Protein AF-A0A383D1T4-F1 (afdb_monomer_lite)

Foldseek 3Di:
DLVLLVVQLVLLVQLLVCLQVLVVVSNVVSVVVSVVSVVVVVVVVLVLLCLVQPPLCSVVSVVVVVLVVLVCCLCVQLVVLVLLCVQCPPDDDPDSSVSSNSSSVVSVVSSVVSVVVSVVVVVRDDDPDPPPPDDDDPVCVVVCVVVVVVVVVQVVDPVSVVVVVVVCVVVVVLVVCVVCQQVCCVPPVVDNRSSVSSNVNSVVSVVVVVVVVVCVVVCVPPDPPVSDD

Radius of gyration: 21.14 Å; chains: 1; bounding box: 58×38×58 Å

Organism: NCBI:txid408172

InterPro domains:
  IPR036259 MFS transporter superfamily [SSF103473] (4-217)

Secondary structure (DSSP, 8-state):
-HHHHHHHHHHHHHHHHHHHTT-HHHHHHHHHHHHHHHHHHHHHHHHHHHHHHTTTTHHHHHHHHHHHHHHHHHHHHHHHHHHHHHHHTT----SHHHHHHHHHHHHHHHHHHHHHHHHHHHHS----------PPPHHHHHTTHHHHHHHHHHHH-HHHHHHHHHHHHHHHHHHHHHHHHHHHHHHHS----HHHHHHHHHHHHHHHHHHHHHHHHHHTTT---S---

Sequence (229 aa):
MRWSAFAAVLVTLAITYCYYQGAYKSAFGFTLLLATQSAIYSPAKYGYIRECLKKSGLSIGNAYTSAVTLTSILLGTVFFSYLFELYLGVNQYSTPEEILLHIAPVGWVLVGLSMVEFLATFGVRFYATQFSEVKLSVQKLITLHYLTNNIRVIKGNQIIWFSIWGTAIFWGMSQNLVAVIPALAKVNLGVTSPLMVNAMLALSVIGIMVGAYVSARKSVNSVKVNNIY

pLDDT: mean 86.49, std 11.78, range [41.31, 98.12]

Structure (mmCIF, N/CA/C/O backbone):
data_AF-A0A383D1T4-F1
#
_entry.id   AF-A0A383D1T4-F1
#
loop_
_atom_site.group_PDB
_atom_site.id
_atom_site.type_symbol
_atom_site.label_atom_id
_atom_site.label_alt_id
_atom_site.label_comp_id
_atom_site.label_asym_id
_atom_site.label_entity_id
_atom_site.label_seq_id
_atom_site.pdbx_PDB_ins_code
_atom_site.Cartn_x
_atom_site.Cartn_y
_atom_site.Cartn_z
_atom_site.occupancy
_atom_site.B_iso_or_equiv
_atom_site.auth_seq_id
_atom_site.auth_comp_id
_atom_site.auth_asym_id
_atom_site.auth_atom_id
_atom_site.pdbx_PDB_model_num
ATOM 1 N N . MET A 1 1 ? -17.145 -4.151 2.282 1.00 83.00 1 MET A N 1
ATOM 2 C CA . MET A 1 1 ? -15.789 -4.723 2.114 1.00 83.00 1 MET A CA 1
ATOM 3 C C . MET A 1 1 ? -15.615 -5.419 0.777 1.00 83.00 1 MET A C 1
ATOM 5 O O . MET A 1 1 ? -14.831 -4.929 -0.019 1.00 83.00 1 MET A O 1
ATOM 9 N N . ARG A 1 2 ? -16.400 -6.468 0.489 1.00 89.62 2 ARG A N 1
ATOM 10 C CA . ARG A 1 2 ? -16.339 -7.238 -0.770 1.00 89.62 2 ARG A CA 1
ATOM 11 C C . ARG A 1 2 ? -16.339 -6.375 -2.038 1.00 89.62 2 ARG A C 1
ATOM 13 O O . ARG A 1 2 ? -15.442 -6.504 -2.853 1.00 89.62 2 ARG A O 1
ATOM 20 N N . TRP A 1 3 ? -17.271 -5.425 -2.146 1.00 89.44 3 TRP A N 1
ATOM 21 C CA . TRP A 1 3 ? -17.337 -4.484 -3.276 1.00 89.44 3 TRP A CA 1
ATOM 22 C C . TRP A 1 3 ? -16.076 -3.634 -3.456 1.00 89.44 3 TRP A C 1
ATOM 24 O O . TRP A 1 3 ? -15.671 -3.356 -4.576 1.00 89.44 3 TRP A O 1
ATOM 34 N N . SER A 1 4 ? -15.448 -3.232 -2.351 1.00 90.25 4 SER A N 1
ATOM 35 C CA . SER A 1 4 ? -14.235 -2.418 -2.393 1.00 90.25 4 SER A CA 1
ATOM 36 C C . SER A 1 4 ? -13.028 -3.246 -2.840 1.00 90.25 4 SER A C 1
ATOM 38 O O . SER A 1 4 ? -12.271 -2.789 -3.686 1.00 90.25 4 SER A O 1
ATOM 40 N N . ALA A 1 5 ? -12.902 -4.484 -2.347 1.00 91.81 5 ALA A N 1
ATOM 41 C CA . ALA A 1 5 ? -11.862 -5.413 -2.789 1.00 91.81 5 ALA A CA 1
ATOM 42 C C . ALA A 1 5 ? -12.050 -5.835 -4.259 1.00 91.81 5 ALA A C 1
ATOM 44 O O . ALA A 1 5 ? -11.088 -5.886 -5.014 1.00 91.81 5 ALA A O 1
ATOM 45 N N . PHE A 1 6 ? -13.292 -6.046 -4.707 1.00 94.50 6 PHE A N 1
ATOM 46 C CA . PHE A 1 6 ? -13.582 -6.288 -6.122 1.00 94.50 6 PHE A CA 1
ATOM 47 C C . PHE A 1 6 ? -13.186 -5.096 -7.005 1.00 94.50 6 PHE A C 1
ATOM 49 O O . PHE A 1 6 ? -12.578 -5.276 -8.057 1.00 94.50 6 PHE A O 1
ATOM 56 N N . ALA A 1 7 ? -13.473 -3.867 -6.562 1.00 94.81 7 ALA A N 1
ATOM 57 C CA . ALA A 1 7 ? -13.031 -2.672 -7.273 1.00 94.81 7 ALA A CA 1
ATOM 58 C C . ALA A 1 7 ? -11.497 -2.612 -7.389 1.00 94.81 7 ALA A C 1
ATOM 60 O O . ALA A 1 7 ? -10.995 -2.263 -8.451 1.00 94.81 7 ALA A O 1
ATOM 61 N N . ALA A 1 8 ? -10.747 -3.013 -6.355 1.00 95.06 8 ALA A N 1
ATOM 62 C CA . ALA A 1 8 ? -9.285 -3.081 -6.420 1.00 95.06 8 ALA A CA 1
ATOM 63 C C . ALA A 1 8 ? -8.783 -4.046 -7.514 1.00 95.06 8 ALA A C 1
ATOM 65 O O . ALA A 1 8 ? -7.831 -3.719 -8.223 1.00 95.06 8 ALA A O 1
ATOM 66 N N . VAL A 1 9 ? -9.456 -5.184 -7.727 1.00 97.25 9 VAL A N 1
ATOM 67 C CA . VAL A 1 9 ? -9.151 -6.109 -8.838 1.00 97.25 9 VAL A CA 1
ATOM 68 C C . VAL A 1 9 ? -9.344 -5.428 -10.194 1.00 97.25 9 VAL A C 1
ATOM 70 O O . VAL A 1 9 ? -8.464 -5.477 -11.048 1.00 97.25 9 VAL A O 1
ATOM 73 N N . LEU A 1 10 ? -10.470 -4.739 -10.397 1.00 97.62 10 LEU A N 1
ATOM 74 C CA . LEU A 1 10 ? -10.727 -4.028 -11.657 1.00 97.62 10 LEU A CA 1
ATOM 75 C C . LEU A 1 10 ? -9.686 -2.935 -11.922 1.00 97.62 10 LEU A C 1
ATOM 77 O O . LEU A 1 10 ? -9.234 -2.758 -13.052 1.00 97.62 10 LEU A O 1
ATOM 81 N N . VAL A 1 11 ? -9.279 -2.217 -10.876 1.00 97.31 11 VAL A N 1
ATOM 82 C CA . VAL A 1 11 ? -8.290 -1.142 -10.990 1.00 97.31 11 VAL A CA 1
ATOM 83 C C . VAL A 1 11 ? -6.897 -1.700 -11.266 1.00 97.31 11 VAL A C 1
ATOM 85 O O . VAL A 1 11 ? -6.200 -1.165 -12.121 1.00 97.31 11 VAL A O 1
ATOM 88 N N . THR A 1 12 ? -6.488 -2.795 -10.621 1.00 97.69 12 THR A N 1
ATOM 89 C CA . THR A 1 12 ? -5.190 -3.437 -10.905 1.00 97.69 12 THR A CA 1
ATOM 90 C C . THR A 1 12 ? -5.137 -4.060 -12.300 1.00 97.69 12 THR A C 1
ATOM 92 O O . THR A 1 12 ? -4.090 -3.997 -12.949 1.00 97.69 12 THR A O 1
ATOM 95 N N . LEU A 1 13 ? -6.257 -4.573 -12.819 1.00 98.12 13 LEU A N 1
ATOM 96 C CA . LEU A 1 13 ? -6.376 -4.980 -14.224 1.00 98.12 13 LEU A CA 1
ATOM 97 C C . LEU A 1 13 ? -6.202 -3.786 -15.171 1.00 98.12 13 LEU A C 1
ATOM 99 O O . LEU A 1 13 ? -5.464 -3.891 -16.148 1.00 98.12 13 LEU A O 1
ATOM 103 N N . ALA A 1 14 ? -6.816 -2.639 -14.864 1.00 97.88 14 ALA A N 1
ATOM 104 C CA . ALA A 1 14 ? -6.649 -1.417 -15.651 1.00 97.88 14 ALA A CA 1
ATOM 105 C C . ALA A 1 14 ? -5.202 -0.889 -15.617 1.00 97.88 14 ALA A C 1
ATOM 107 O O . ALA A 1 14 ? -4.664 -0.529 -16.662 1.00 97.88 14 ALA A O 1
ATOM 108 N N . ILE A 1 15 ? -4.541 -0.908 -14.450 1.00 97.56 15 ILE A N 1
ATOM 109 C CA . ILE A 1 15 ? -3.110 -0.575 -14.313 1.00 97.56 15 ILE A CA 1
ATOM 110 C C . ILE A 1 15 ? -2.272 -1.498 -15.201 1.00 97.56 15 ILE A C 1
ATOM 112 O O . ILE A 1 15 ? -1.464 -1.019 -15.993 1.00 97.56 15 ILE A O 1
ATOM 116 N N . THR A 1 16 ? -2.502 -2.810 -15.110 1.00 97.44 16 THR A N 1
ATOM 117 C CA . THR A 1 16 ? -1.766 -3.817 -15.889 1.00 97.44 16 THR A CA 1
ATOM 118 C C . THR A 1 16 ? -1.972 -3.613 -17.387 1.00 97.44 16 THR A C 1
ATOM 120 O O . THR A 1 16 ? -1.007 -3.624 -18.145 1.00 97.44 16 THR A O 1
ATOM 123 N N . TYR A 1 17 ? -3.202 -3.336 -17.822 1.00 97.69 17 TYR A N 1
ATOM 124 C CA . TYR A 1 17 ? -3.487 -2.977 -19.210 1.00 97.69 17 TYR A CA 1
ATOM 125 C C . TYR A 1 17 ? -2.709 -1.728 -19.647 1.00 97.69 17 TYR A C 1
ATOM 127 O O . TYR A 1 17 ? -2.072 -1.741 -20.696 1.00 97.69 17 TYR A O 1
ATOM 135 N N . CYS A 1 18 ? -2.690 -0.667 -18.833 1.00 97.38 18 CYS A N 1
ATOM 136 C CA . CYS A 1 18 ? -1.909 0.532 -19.137 1.00 97.38 18 CYS A CA 1
ATOM 137 C C . CYS A 1 18 ? -0.404 0.254 -19.234 1.00 97.38 18 CYS A C 1
ATOM 139 O O . CYS A 1 18 ? 0.254 0.899 -20.048 1.00 97.38 18 CYS A O 1
ATOM 141 N N . TYR A 1 19 ? 0.136 -0.693 -18.458 1.00 96.62 19 TYR A N 1
ATOM 142 C CA . TYR A 1 19 ? 1.552 -1.068 -18.543 1.00 96.62 19 TYR A CA 1
ATOM 143 C C . TYR A 1 19 ? 1.883 -1.642 -19.925 1.00 96.62 19 TYR A C 1
ATOM 145 O O . TYR A 1 19 ? 2.832 -1.187 -20.555 1.00 96.62 19 TYR A O 1
ATOM 153 N N . TYR A 1 20 ? 1.050 -2.550 -20.448 1.00 96.62 20 TYR A N 1
ATOM 154 C CA . TYR A 1 20 ? 1.219 -3.115 -21.796 1.00 96.62 20 TYR A CA 1
ATOM 155 C C . TYR A 1 20 ? 1.041 -2.101 -22.931 1.00 96.62 20 TYR A C 1
ATOM 157 O O . TYR A 1 20 ? 1.521 -2.339 -24.034 1.00 96.62 20 TYR A O 1
ATOM 165 N N . GLN A 1 21 ? 0.371 -0.977 -22.673 1.00 95.81 21 GLN A N 1
ATOM 166 C CA . GLN A 1 21 ? 0.220 0.114 -23.638 1.00 95.81 21 GLN A CA 1
ATOM 167 C C . GLN A 1 21 ? 1.281 1.214 -23.476 1.00 95.81 21 GLN A C 1
ATOM 169 O O . GLN A 1 21 ? 1.220 2.223 -24.174 1.00 95.81 21 GLN A O 1
ATOM 174 N N . GLY A 1 22 ? 2.202 1.084 -22.510 1.00 94.12 22 GLY A N 1
ATOM 175 C CA . GLY A 1 22 ? 3.146 2.148 -22.153 1.00 94.12 22 GLY A CA 1
ATOM 176 C C . GLY A 1 22 ? 2.459 3.431 -21.664 1.00 94.12 22 GLY A C 1
ATOM 177 O O . GLY A 1 22 ? 3.058 4.498 -21.665 1.00 94.12 22 GLY A O 1
ATOM 178 N N . ALA A 1 23 ? 1.188 3.378 -21.251 1.00 95.50 23 ALA A N 1
ATOM 179 C CA . ALA A 1 23 ? 0.378 4.558 -20.952 1.00 95.50 23 ALA A CA 1
ATOM 180 C C . ALA A 1 23 ? 0.653 5.101 -19.536 1.00 95.50 23 ALA A C 1
ATOM 182 O O . ALA A 1 23 ? -0.193 5.000 -18.642 1.00 95.50 23 ALA A O 1
ATOM 183 N N . TYR A 1 24 ? 1.830 5.702 -19.326 1.00 93.81 24 TYR A N 1
ATOM 184 C CA . TYR A 1 24 ? 2.319 6.140 -18.009 1.00 93.81 24 TYR A CA 1
ATOM 185 C C . TYR A 1 24 ? 1.343 7.022 -17.230 1.00 93.81 24 TYR A C 1
ATOM 187 O O . TYR A 1 24 ? 1.008 6.719 -16.084 1.00 93.81 24 TYR A O 1
ATOM 195 N N . LYS A 1 25 ? 0.839 8.095 -17.850 1.00 95.88 25 LYS A N 1
ATOM 196 C CA . LYS A 1 25 ? -0.068 9.044 -17.180 1.00 95.88 25 LYS A CA 1
ATOM 197 C C . LYS A 1 25 ? -1.358 8.366 -16.711 1.00 95.88 25 LYS A C 1
ATOM 199 O O . LYS A 1 25 ? -1.830 8.634 -15.607 1.00 95.88 25 LYS A O 1
ATOM 204 N N . SER A 1 26 ? -1.904 7.467 -17.527 1.00 96.50 26 SER A N 1
ATOM 205 C CA . SER A 1 26 ? -3.107 6.702 -17.192 1.00 96.50 26 SER A CA 1
ATOM 206 C C . SER A 1 26 ? -2.834 5.685 -16.090 1.00 96.50 26 SER A C 1
ATOM 208 O O . SER A 1 26 ? -3.609 5.605 -15.139 1.00 96.50 26 SER A O 1
ATOM 210 N N . ALA A 1 27 ? -1.709 4.966 -16.163 1.00 96.56 27 ALA A N 1
ATOM 211 C CA . ALA A 1 27 ? -1.300 4.027 -15.125 1.00 96.56 27 ALA A CA 1
ATOM 212 C C . ALA A 1 27 ? -1.130 4.731 -13.769 1.00 96.56 27 ALA A C 1
ATOM 214 O O . ALA A 1 27 ? -1.643 4.263 -12.755 1.00 96.56 27 ALA A O 1
ATOM 215 N N . PHE A 1 28 ? -0.496 5.908 -13.758 1.00 95.62 28 PHE A N 1
ATOM 216 C CA . PHE A 1 28 ? -0.380 6.752 -12.569 1.00 95.62 28 PHE A CA 1
ATOM 217 C C . PHE A 1 28 ? -1.752 7.180 -12.022 1.00 95.62 28 PHE A C 1
ATOM 219 O O . PHE A 1 28 ? -1.998 7.081 -10.819 1.00 95.62 28 PHE A O 1
ATOM 226 N N . GLY A 1 29 ? -2.676 7.591 -12.897 1.00 97.75 29 GLY A N 1
ATOM 227 C CA . GLY A 1 29 ? -4.050 7.935 -12.518 1.00 97.75 29 GLY A CA 1
ATOM 228 C C . GLY A 1 29 ? -4.812 6.768 -11.879 1.00 97.75 29 GLY A C 1
ATOM 229 O O . GLY A 1 29 ? -5.464 6.946 -10.849 1.00 97.75 29 GLY A O 1
ATOM 230 N N . PHE A 1 30 ? -4.689 5.557 -12.428 1.00 97.69 30 PHE A N 1
ATOM 231 C CA . PHE A 1 30 ? -5.298 4.366 -11.829 1.00 97.69 30 PHE A CA 1
ATOM 232 C C . PHE A 1 30 ? -4.638 3.967 -10.505 1.00 97.69 30 PHE A C 1
ATOM 234 O O . PHE A 1 30 ? -5.344 3.573 -9.578 1.00 97.69 30 PHE A O 1
ATOM 241 N N . THR A 1 31 ? -3.323 4.136 -10.361 1.00 96.00 31 THR A N 1
ATOM 242 C CA . THR A 1 31 ? -2.628 3.947 -9.076 1.00 96.00 31 THR A CA 1
ATOM 243 C C . THR A 1 31 ? -3.150 4.911 -8.008 1.00 96.00 31 THR A C 1
ATOM 245 O O . THR A 1 31 ? -3.407 4.498 -6.876 1.00 96.00 31 THR A O 1
ATOM 248 N N . LEU A 1 32 ? -3.397 6.179 -8.357 1.00 96.75 32 LEU A N 1
ATOM 249 C CA . LEU A 1 32 ? -4.026 7.143 -7.446 1.00 96.75 32 LEU A CA 1
ATOM 250 C C . LEU A 1 32 ? -5.450 6.718 -7.052 1.00 96.75 32 LEU A C 1
ATOM 252 O O . LEU A 1 32 ? -5.849 6.849 -5.890 1.00 96.75 32 LEU A O 1
ATOM 256 N N . LEU A 1 33 ? -6.219 6.190 -8.005 1.00 96.50 33 LEU A N 1
ATOM 257 C CA . LEU A 1 33 ? -7.566 5.684 -7.753 1.00 96.50 33 LEU A CA 1
ATOM 258 C C . LEU A 1 33 ? -7.536 4.465 -6.815 1.00 96.50 33 LEU A C 1
ATOM 260 O O . LEU A 1 33 ? -8.320 4.415 -5.865 1.00 96.50 33 LEU A O 1
ATOM 264 N N . LEU A 1 34 ? -6.592 3.539 -7.007 1.00 95.88 34 LEU A N 1
ATOM 265 C CA . LEU A 1 34 ? -6.361 2.402 -6.108 1.00 95.88 34 LEU A CA 1
ATOM 266 C C . LEU A 1 34 ? -6.006 2.868 -4.686 1.00 95.88 34 LEU A C 1
ATOM 268 O O . LEU A 1 34 ? -6.564 2.372 -3.704 1.00 95.88 34 LEU A O 1
ATOM 272 N N . ALA A 1 35 ? -5.127 3.867 -4.563 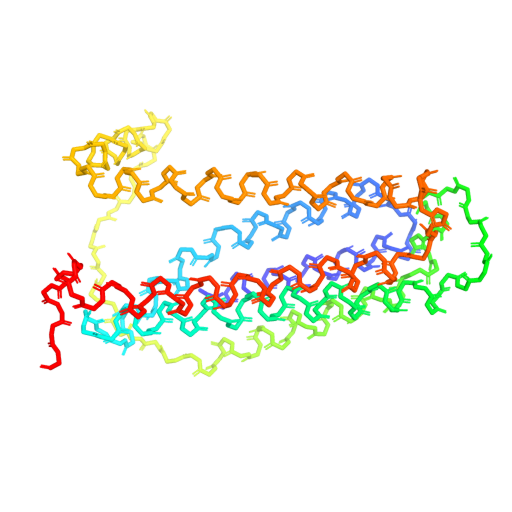1.00 94.00 35 ALA A N 1
ATOM 273 C CA . ALA A 1 35 ? -4.758 4.450 -3.274 1.00 94.00 35 ALA A CA 1
ATOM 274 C C . ALA A 1 35 ? -5.958 5.124 -2.582 1.00 94.00 35 ALA A C 1
ATOM 276 O O . ALA A 1 35 ? -6.164 4.955 -1.379 1.00 94.00 35 ALA A O 1
ATOM 277 N N . THR A 1 36 ? -6.800 5.829 -3.343 1.00 93.25 36 THR A N 1
ATOM 278 C CA . THR A 1 36 ? -8.032 6.456 -2.836 1.00 93.25 36 THR A CA 1
ATOM 279 C C . THR A 1 36 ? -9.027 5.404 -2.346 1.00 93.25 36 THR A C 1
ATOM 281 O O . THR A 1 36 ? -9.582 5.532 -1.252 1.00 93.25 36 THR A O 1
ATOM 284 N N . GLN A 1 37 ? -9.219 4.323 -3.107 1.00 93.06 37 GLN A N 1
ATOM 285 C CA . GLN A 1 37 ? -10.032 3.185 -2.679 1.00 93.06 37 GLN A CA 1
ATOM 286 C C . GLN A 1 37 ? -9.488 2.582 -1.378 1.00 93.06 37 GLN A C 1
ATOM 288 O O . GLN A 1 37 ? -10.261 2.355 -0.446 1.00 93.06 37 GLN A O 1
ATOM 293 N N . SER A 1 38 ? -8.172 2.397 -1.268 1.00 89.62 38 SER A N 1
ATOM 294 C CA . SER A 1 38 ? -7.523 1.875 -0.059 1.00 89.62 38 SER A CA 1
ATOM 295 C C . SER A 1 38 ? -7.716 2.790 1.159 1.00 89.62 38 SER A C 1
ATOM 297 O O . SER A 1 38 ? -7.968 2.306 2.271 1.00 89.62 38 SER A O 1
ATOM 299 N N . ALA A 1 39 ? -7.674 4.111 0.961 1.00 89.94 39 ALA A N 1
ATOM 300 C CA . ALA A 1 39 ? -7.930 5.100 2.007 1.00 89.94 39 ALA A CA 1
ATOM 301 C C . ALA A 1 39 ? -9.374 5.026 2.531 1.00 89.94 39 ALA A C 1
ATOM 303 O O . ALA A 1 39 ? -9.593 5.042 3.741 1.00 89.94 39 ALA A O 1
ATOM 304 N N . ILE A 1 40 ? -10.358 4.865 1.640 1.00 86.94 40 ILE A N 1
ATOM 305 C CA . ILE A 1 40 ? -11.778 4.706 2.007 1.00 86.94 40 ILE A CA 1
ATOM 306 C C . ILE A 1 40 ? -12.043 3.331 2.639 1.00 86.94 40 ILE A C 1
ATOM 308 O O . ILE A 1 40 ? -12.873 3.196 3.540 1.00 86.94 40 ILE A O 1
ATOM 312 N N . TYR A 1 41 ? -11.332 2.297 2.192 1.00 86.00 41 TYR A N 1
ATOM 313 C CA . TYR A 1 41 ? -11.506 0.930 2.675 1.00 86.00 41 TYR A CA 1
ATOM 314 C C . TYR A 1 41 ? -10.959 0.720 4.095 1.00 86.00 41 TYR A C 1
ATOM 316 O O . TYR A 1 41 ? -11.480 -0.102 4.854 1.00 86.00 41 TYR A O 1
ATOM 324 N N . SER A 1 42 ? -9.940 1.483 4.491 1.00 85.50 42 SER A N 1
ATOM 325 C CA . SER A 1 42 ? -9.273 1.334 5.789 1.00 85.50 42 SER A CA 1
ATOM 326 C C . SER A 1 42 ? -10.201 1.571 6.999 1.00 85.50 42 SER A C 1
ATOM 328 O O . SER A 1 42 ? -10.261 0.685 7.855 1.00 85.50 42 SER A O 1
ATOM 330 N N . PRO A 1 43 ? -11.008 2.654 7.081 1.00 85.19 43 PRO A N 1
ATOM 331 C CA . PRO A 1 43 ? -12.000 2.833 8.148 1.00 85.19 43 PRO A CA 1
ATOM 332 C C . PRO A 1 43 ? -12.988 1.669 8.287 1.00 85.19 43 PRO A C 1
ATOM 334 O O . PRO A 1 43 ? -13.332 1.287 9.405 1.00 85.19 43 PRO A O 1
ATOM 337 N N . ALA A 1 44 ? -13.409 1.066 7.169 1.00 84.06 44 ALA A N 1
ATOM 338 C CA . ALA A 1 44 ? -14.289 -0.098 7.199 1.00 84.06 44 ALA A CA 1
ATOM 339 C C . ALA A 1 44 ? -13.598 -1.306 7.854 1.00 84.06 44 ALA A C 1
ATOM 341 O O . ALA A 1 44 ? -14.217 -1.989 8.669 1.00 84.06 44 ALA A O 1
ATOM 342 N N . LYS A 1 45 ? -12.310 -1.542 7.552 1.00 85.69 45 LYS A N 1
ATOM 343 C CA . LYS A 1 45 ? -11.498 -2.608 8.172 1.00 85.69 45 LYS A CA 1
ATOM 344 C C . LYS A 1 45 ? -11.387 -2.433 9.687 1.00 85.69 45 LYS A C 1
ATOM 346 O O . LYS A 1 45 ? -11.673 -3.369 10.429 1.00 85.69 45 LYS A O 1
ATOM 351 N N . TYR A 1 46 ? -11.068 -1.227 10.152 1.00 85.25 46 TYR A N 1
ATOM 352 C CA . TYR A 1 46 ? -11.000 -0.942 11.590 1.00 85.25 46 TYR A CA 1
ATOM 353 C C . TYR A 1 46 ? -12.367 -1.034 12.288 1.00 85.25 46 TYR A C 1
ATOM 355 O O . TYR A 1 46 ? -12.445 -1.509 13.422 1.00 85.25 46 TYR A O 1
ATOM 363 N N . GLY A 1 47 ? -13.455 -0.651 11.611 1.00 85.19 47 GLY A N 1
ATOM 364 C CA . GLY A 1 47 ? -14.822 -0.843 12.109 1.00 85.19 47 GLY A CA 1
ATOM 365 C C . GLY A 1 47 ? -15.161 -2.319 12.338 1.00 85.19 47 GLY A C 1
ATOM 366 O O . GLY A 1 47 ? -15.648 -2.684 13.405 1.00 85.19 47 GLY A O 1
ATOM 367 N N . TYR A 1 48 ? -14.801 -3.181 11.389 1.00 85.31 48 TYR A N 1
ATOM 368 C CA . TYR A 1 48 ? -15.026 -4.623 11.493 1.00 85.31 48 TYR A CA 1
ATOM 369 C C . TYR A 1 48 ? -14.250 -5.286 12.638 1.00 85.31 48 TYR A C 1
ATOM 371 O O . TYR A 1 48 ? -14.786 -6.150 13.329 1.00 85.31 48 TYR A O 1
ATOM 379 N N . ILE A 1 49 ? -13.005 -4.866 12.900 1.00 85.81 49 ILE A N 1
ATOM 380 C CA . ILE A 1 49 ? -12.220 -5.379 14.040 1.00 85.81 49 ILE A CA 1
ATOM 381 C C . ILE A 1 49 ? -12.968 -5.138 15.355 1.00 85.81 49 ILE A C 1
ATOM 383 O O . ILE A 1 49 ? -13.034 -6.027 16.205 1.00 85.81 49 ILE A O 1
ATOM 387 N N . ARG A 1 50 ? -13.578 -3.957 15.510 1.00 83.56 50 ARG A N 1
ATOM 388 C CA . ARG A 1 50 ? -14.387 -3.620 16.689 1.00 83.56 50 ARG A CA 1
ATOM 389 C C . ARG A 1 50 ? -15.617 -4.516 16.827 1.00 83.56 50 ARG A C 1
ATOM 391 O O . ARG A 1 50 ? -15.976 -4.865 17.949 1.00 83.56 50 ARG A O 1
ATOM 398 N N . GLU A 1 51 ? -16.262 -4.872 15.723 1.00 84.75 51 GLU A N 1
ATOM 399 C CA . GLU A 1 51 ? -17.413 -5.784 15.719 1.00 84.75 51 GLU A CA 1
ATOM 400 C C . GLU A 1 51 ? -16.993 -7.217 16.070 1.00 84.75 51 GLU A C 1
ATOM 402 O O . GLU A 1 51 ? -17.640 -7.867 16.889 1.00 84.75 51 GLU A O 1
ATOM 407 N N . CYS A 1 52 ? -15.863 -7.675 15.525 1.00 84.69 52 CYS A N 1
ATOM 408 C CA . CYS A 1 52 ? -15.337 -9.021 15.735 1.00 84.69 52 CYS A CA 1
ATOM 409 C C . CYS A 1 52 ? -14.811 -9.251 17.160 1.00 84.69 52 CYS A C 1
ATOM 411 O O . CYS A 1 52 ? -15.039 -10.309 17.741 1.00 84.69 52 CYS A O 1
ATOM 413 N N . LEU A 1 53 ? -14.082 -8.282 17.720 1.00 85.12 53 LEU A N 1
ATOM 414 C CA . LEU A 1 53 ? -13.343 -8.442 18.981 1.00 85.12 53 LEU A CA 1
ATOM 415 C C . LEU A 1 53 ? -13.976 -7.711 20.171 1.00 85.12 53 LEU A C 1
ATOM 417 O O . LEU A 1 53 ? -13.453 -7.774 21.287 1.00 85.12 53 LEU A O 1
ATOM 421 N N . LYS A 1 54 ? -15.106 -7.025 19.953 1.00 82.31 54 LYS A N 1
ATOM 422 C CA . LYS A 1 54 ? -15.764 -6.154 20.940 1.00 82.31 54 LYS A CA 1
ATOM 423 C C . LYS A 1 54 ? -14.793 -5.080 21.473 1.00 82.31 54 LYS A C 1
ATOM 425 O O . LYS A 1 54 ? -13.721 -4.833 20.924 1.00 82.31 54 LYS A O 1
ATOM 430 N N . LYS A 1 55 ? -15.184 -4.363 22.534 1.00 79.06 55 LYS A N 1
ATOM 431 C CA . LYS A 1 55 ? -14.363 -3.278 23.109 1.00 79.06 55 LYS A CA 1
ATOM 432 C C . LYS A 1 55 ? -13.077 -3.781 23.776 1.00 79.06 55 LYS A C 1
ATOM 434 O O . LYS A 1 55 ? -12.064 -3.093 23.687 1.00 79.06 55 LYS A O 1
ATOM 439 N N . SER A 1 56 ? -13.117 -4.950 24.419 1.00 75.81 56 SER A N 1
ATOM 440 C CA . SER A 1 56 ? -11.980 -5.515 25.158 1.00 75.81 56 SER A CA 1
ATOM 441 C C . SER A 1 56 ? -10.844 -5.959 24.234 1.00 75.81 56 SER A C 1
ATOM 443 O O . SER A 1 56 ? -9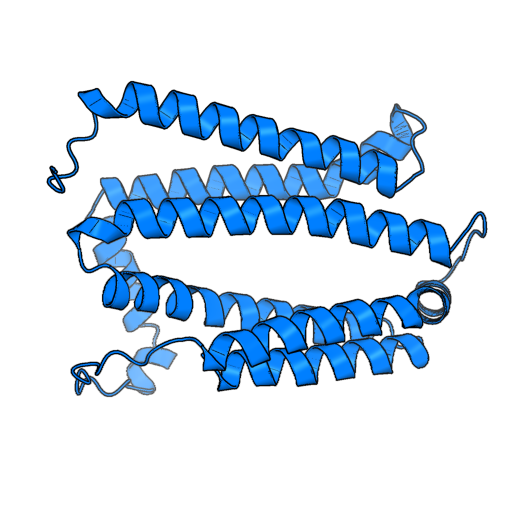.683 -5.704 24.535 1.00 75.81 56 SER A O 1
ATOM 445 N N . GLY A 1 57 ? -11.156 -6.539 23.070 1.00 80.06 57 GLY A N 1
ATOM 446 C CA . GLY A 1 57 ? -10.144 -6.999 22.115 1.00 80.06 57 GLY A CA 1
ATOM 447 C C . GLY A 1 57 ? -9.684 -5.952 21.093 1.00 80.06 57 GLY A C 1
ATOM 448 O O . GLY A 1 57 ? -8.817 -6.250 20.274 1.00 80.06 57 GLY A O 1
ATOM 449 N N . LEU A 1 58 ? -10.215 -4.722 21.126 1.00 82.69 58 LEU A N 1
ATOM 450 C CA . LEU A 1 58 ? -9.929 -3.696 20.112 1.00 82.69 58 LEU A CA 1
ATOM 451 C C . LEU A 1 58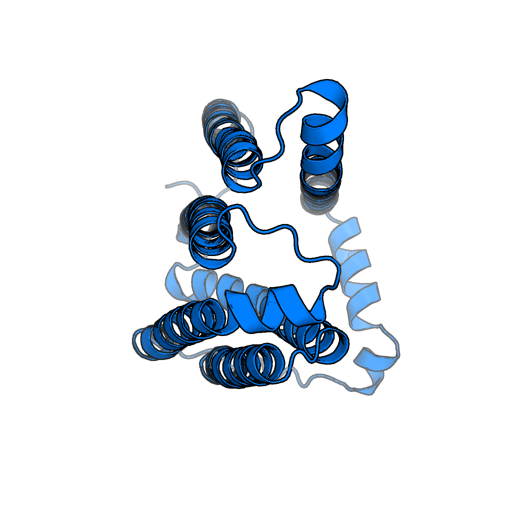 ? -8.449 -3.284 20.073 1.00 82.69 58 LEU A C 1
ATOM 453 O O . LEU A 1 58 ? -7.889 -3.103 18.995 1.00 82.69 58 LEU A O 1
ATOM 457 N N . SER A 1 59 ? -7.808 -3.160 21.240 1.00 82.12 59 SER A N 1
ATOM 458 C CA . SER A 1 59 ? -6.385 -2.801 21.329 1.00 82.12 59 SER A CA 1
ATOM 459 C C . SER A 1 59 ? -5.502 -3.862 20.663 1.00 82.12 59 SER A C 1
ATOM 461 O O . SER A 1 59 ? -4.685 -3.552 19.798 1.00 82.12 59 SER A O 1
ATOM 463 N N . ILE A 1 60 ? -5.743 -5.133 20.999 1.00 80.75 60 ILE A N 1
ATOM 464 C CA . ILE A 1 60 ? -5.006 -6.281 20.458 1.00 80.75 60 ILE A CA 1
ATOM 465 C C . ILE A 1 60 ? -5.261 -6.426 18.952 1.00 80.75 60 ILE A C 1
ATOM 467 O O . ILE A 1 60 ? -4.317 -6.582 18.180 1.00 80.75 60 ILE A O 1
ATOM 471 N N . GLY A 1 61 ? -6.515 -6.310 18.507 1.00 85.94 61 GLY A N 1
ATOM 472 C CA . GLY A 1 61 ? -6.862 -6.369 17.084 1.00 85.94 61 GLY A CA 1
ATOM 473 C C . GLY A 1 61 ? -6.192 -5.276 16.254 1.00 85.94 61 GLY A C 1
ATOM 474 O O . GLY A 1 61 ? -5.674 -5.546 15.167 1.00 85.94 61 GLY A O 1
ATOM 475 N N . ASN A 1 62 ? -6.140 -4.052 16.785 1.00 85.69 62 ASN A N 1
ATOM 476 C CA . ASN A 1 62 ? -5.422 -2.950 16.152 1.00 85.69 62 ASN A CA 1
ATOM 477 C C . ASN A 1 62 ? -3.913 -3.216 16.098 1.00 85.69 62 ASN A C 1
ATOM 479 O O . ASN A 1 62 ? -3.295 -2.940 15.072 1.00 85.69 62 ASN A O 1
ATOM 483 N N . ALA A 1 63 ? -3.323 -3.778 17.158 1.00 83.38 63 ALA A N 1
ATOM 484 C CA . ALA A 1 63 ? -1.903 -4.118 17.189 1.00 83.38 63 ALA A CA 1
ATOM 485 C C . ALA A 1 63 ? -1.538 -5.155 16.114 1.00 83.38 63 ALA A C 1
ATOM 487 O O . ALA A 1 63 ? -0.619 -4.916 15.331 1.00 83.38 63 ALA A O 1
ATOM 488 N N . TYR A 1 64 ? -2.296 -6.254 16.007 1.00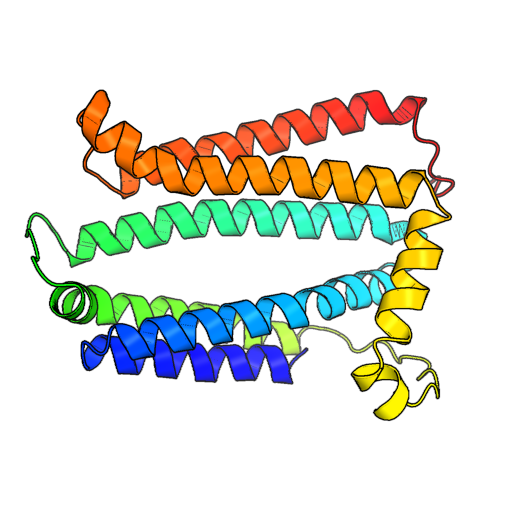 86.62 64 TYR A N 1
ATOM 489 C CA . TYR A 1 64 ? -2.082 -7.265 14.964 1.00 86.62 64 TYR A CA 1
ATOM 490 C C . TYR A 1 64 ? -2.236 -6.685 13.559 1.00 86.62 64 TYR A C 1
ATOM 492 O O . TYR A 1 64 ? -1.378 -6.895 12.705 1.00 86.62 64 TYR A O 1
ATOM 500 N N . THR A 1 65 ? -3.297 -5.913 13.324 1.00 88.88 65 THR A N 1
ATOM 501 C CA . THR A 1 65 ? -3.562 -5.314 12.008 1.00 88.88 65 THR A CA 1
ATOM 502 C C . THR A 1 65 ? -2.438 -4.373 11.589 1.00 88.88 65 THR A C 1
ATOM 504 O O . THR A 1 65 ? -1.960 -4.445 10.457 1.00 88.88 65 THR A O 1
ATOM 507 N N . SER A 1 66 ? -1.964 -3.529 12.507 1.00 86.75 66 SER A N 1
ATOM 508 C CA . SER A 1 66 ? -0.836 -2.633 12.253 1.00 86.75 66 SER A CA 1
ATOM 509 C C . SER A 1 66 ? 0.463 -3.404 12.008 1.00 86.75 66 SER A C 1
ATOM 511 O O . SER A 1 66 ? 1.172 -3.092 11.056 1.00 86.75 66 SER A O 1
ATOM 513 N N . ALA A 1 67 ? 0.759 -4.442 12.797 1.00 87.00 67 ALA A N 1
ATOM 514 C CA . ALA A 1 67 ? 1.962 -5.260 12.622 1.00 87.00 67 ALA A CA 1
ATOM 515 C C . ALA A 1 67 ? 1.985 -5.976 11.262 1.00 87.00 67 ALA A C 1
ATOM 517 O O . ALA A 1 67 ? 2.986 -5.914 10.545 1.00 87.00 67 ALA A O 1
ATOM 518 N N . VAL A 1 68 ? 0.865 -6.594 10.870 1.00 90.25 68 VAL A N 1
ATOM 519 C CA . VAL A 1 68 ? 0.715 -7.237 9.557 1.00 90.25 68 VAL A CA 1
ATOM 520 C C . VAL A 1 68 ? 0.850 -6.209 8.436 1.00 90.25 68 VAL A C 1
ATOM 522 O O . VAL A 1 68 ? 1.545 -6.470 7.459 1.00 90.25 68 VAL A O 1
ATOM 525 N N . THR A 1 69 ? 0.252 -5.024 8.585 1.00 90.00 69 T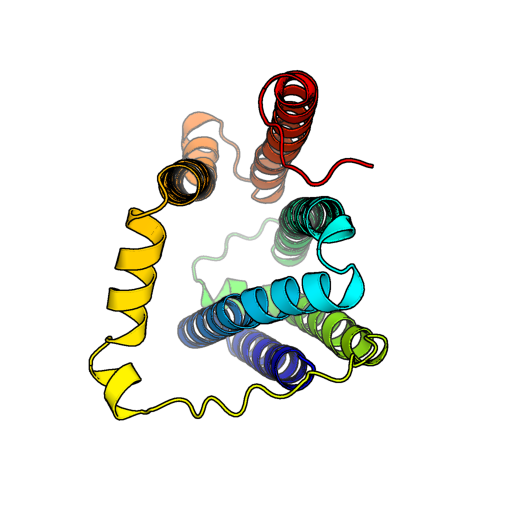HR A N 1
ATOM 526 C CA . THR A 1 69 ? 0.326 -3.957 7.574 1.00 90.00 69 THR A CA 1
ATOM 527 C C . THR A 1 69 ? 1.760 -3.472 7.374 1.00 90.00 69 THR A C 1
ATOM 529 O O . THR A 1 69 ? 2.235 -3.435 6.243 1.00 90.00 69 THR A O 1
ATOM 532 N N . LEU A 1 70 ? 2.484 -3.164 8.456 1.00 88.25 70 LEU A N 1
ATOM 533 C CA . LEU A 1 70 ? 3.880 -2.717 8.383 1.00 88.25 70 LEU A CA 1
ATOM 534 C C . LEU A 1 70 ? 4.792 -3.786 7.777 1.00 88.25 70 LEU A C 1
ATOM 536 O O . LEU A 1 70 ? 5.617 -3.479 6.920 1.00 88.25 70 LEU A O 1
ATOM 540 N N . THR A 1 71 ? 4.599 -5.044 8.172 1.00 88.31 71 THR A N 1
ATOM 541 C CA . THR A 1 71 ? 5.348 -6.180 7.617 1.00 88.31 71 THR A CA 1
ATOM 542 C C . THR A 1 71 ? 5.030 -6.389 6.135 1.00 88.31 71 THR A C 1
ATOM 544 O O . THR A 1 71 ? 5.919 -6.683 5.344 1.00 88.31 71 THR A O 1
ATOM 547 N N . SER A 1 72 ? 3.778 -6.187 5.722 1.00 91.25 72 SER A N 1
ATOM 548 C CA . SER A 1 72 ? 3.374 -6.312 4.317 1.00 91.25 72 SER A CA 1
ATOM 549 C C . SER A 1 72 ? 3.949 -5.188 3.455 1.00 91.25 72 SER A C 1
ATOM 551 O O . SER A 1 72 ? 4.432 -5.457 2.360 1.00 91.25 72 SER A O 1
ATOM 553 N N . ILE A 1 73 ? 3.955 -3.944 3.953 1.00 89.06 73 ILE A N 1
ATOM 554 C CA . ILE A 1 73 ? 4.590 -2.801 3.273 1.00 89.06 73 ILE A CA 1
ATOM 555 C C . ILE A 1 73 ? 6.081 -3.075 3.082 1.00 89.06 73 ILE A C 1
ATOM 557 O O . ILE A 1 73 ? 6.605 -2.886 1.988 1.00 89.06 73 ILE A O 1
ATOM 561 N N . LEU A 1 74 ? 6.745 -3.563 4.129 1.00 87.44 74 LEU A N 1
ATOM 562 C CA . LEU A 1 74 ? 8.152 -3.938 4.113 1.00 87.44 74 LEU A CA 1
ATOM 563 C C . LEU A 1 74 ? 8.458 -4.985 3.036 1.00 87.44 74 LEU A C 1
ATOM 565 O O . LEU A 1 74 ? 9.263 -4.747 2.133 1.00 87.44 74 LEU A O 1
ATOM 569 N N . LEU A 1 75 ? 7.789 -6.137 3.130 1.00 90.62 75 LEU A N 1
ATOM 570 C CA . LEU A 1 75 ? 7.995 -7.259 2.222 1.00 90.62 75 LEU A CA 1
ATOM 571 C C . LEU A 1 75 ? 7.638 -6.878 0.789 1.00 90.62 75 LEU A C 1
ATOM 573 O O . LEU A 1 75 ? 8.408 -7.170 -0.118 1.00 90.62 75 LEU A O 1
ATOM 577 N N . GLY A 1 76 ? 6.522 -6.176 0.588 1.00 92.50 76 GLY A N 1
ATOM 578 C CA . GLY A 1 76 ? 6.104 -5.691 -0.723 1.00 92.50 76 GLY A CA 1
ATOM 579 C C . GLY A 1 76 ? 7.126 -4.739 -1.336 1.00 92.50 76 GLY A C 1
ATOM 580 O O . GLY A 1 76 ? 7.490 -4.904 -2.495 1.00 92.50 76 GLY A O 1
ATOM 581 N N . THR A 1 77 ? 7.649 -3.794 -0.554 1.00 89.81 77 THR A N 1
ATOM 582 C CA . THR A 1 77 ? 8.643 -2.819 -1.027 1.00 89.81 77 THR A CA 1
ATOM 583 C C . THR A 1 77 ? 9.910 -3.514 -1.526 1.00 89.81 77 THR A C 1
ATOM 585 O O . THR A 1 77 ? 10.371 -3.228 -2.630 1.00 89.81 77 THR A O 1
ATOM 588 N N . VAL A 1 78 ? 10.444 -4.481 -0.775 1.00 91.38 78 VAL A N 1
ATOM 589 C CA . VAL A 1 78 ? 11.630 -5.254 -1.188 1.00 91.38 78 VAL A CA 1
ATOM 590 C C . VAL A 1 78 ? 11.312 -6.178 -2.368 1.00 91.38 78 VAL A C 1
ATOM 592 O O . VAL A 1 78 ? 12.046 -6.195 -3.353 1.00 91.38 78 VAL A O 1
ATOM 595 N N . PHE A 1 79 ? 10.196 -6.904 -2.308 1.00 94.12 79 PHE A N 1
ATOM 596 C CA . PHE A 1 79 ? 9.790 -7.867 -3.331 1.00 94.12 79 PHE A CA 1
ATOM 597 C C . PHE A 1 79 ? 9.545 -7.215 -4.696 1.00 94.12 79 PHE A C 1
ATOM 599 O O . PHE A 1 79 ? 10.086 -7.673 -5.701 1.00 94.12 79 PHE A O 1
ATOM 606 N N . PHE A 1 80 ? 8.792 -6.113 -4.748 1.00 92.81 80 PHE A N 1
ATOM 607 C CA . PHE A 1 80 ? 8.561 -5.392 -6.001 1.00 92.81 80 PHE A CA 1
ATOM 608 C C . PHE A 1 80 ? 9.829 -4.707 -6.519 1.00 92.81 80 PHE A C 1
ATOM 610 O O . PHE A 1 80 ? 10.006 -4.641 -7.731 1.00 92.81 80 PHE A O 1
ATOM 617 N N . SER A 1 81 ? 10.737 -4.264 -5.643 1.00 92.06 81 SER A N 1
ATOM 618 C CA . SER A 1 81 ? 12.040 -3.729 -6.073 1.00 92.06 81 SER A CA 1
ATOM 619 C C . SER A 1 81 ? 12.916 -4.799 -6.714 1.00 92.06 81 SER A C 1
ATOM 621 O O . SER A 1 81 ? 13.549 -4.544 -7.733 1.00 92.06 81 SER A O 1
ATOM 623 N N . TYR A 1 82 ? 12.912 -6.010 -6.152 1.00 93.25 82 TYR A N 1
ATOM 624 C CA . TYR A 1 82 ? 13.600 -7.154 -6.740 1.00 93.25 82 TYR A CA 1
ATOM 625 C C . TYR A 1 82 ? 13.023 -7.508 -8.115 1.00 93.25 82 TYR A C 1
ATOM 627 O O . TYR A 1 82 ? 13.778 -7.656 -9.071 1.00 93.25 82 TYR A O 1
ATOM 635 N N . LEU A 1 83 ? 11.692 -7.583 -8.245 1.00 93.44 83 LEU A N 1
ATOM 636 C CA . LEU A 1 83 ? 11.051 -7.817 -9.544 1.00 93.44 83 LEU A CA 1
ATOM 637 C C . LEU A 1 83 ? 11.386 -6.709 -10.551 1.00 93.44 83 LEU A C 1
ATOM 639 O O . LEU A 1 83 ? 11.660 -7.001 -11.709 1.00 93.44 83 LEU A O 1
ATOM 643 N N . PHE A 1 84 ? 11.397 -5.450 -10.117 1.00 90.19 84 PHE A N 1
ATOM 644 C CA . PHE A 1 84 ? 11.744 -4.314 -10.968 1.00 90.19 84 PHE A CA 1
ATOM 645 C C . PHE A 1 84 ? 13.166 -4.439 -11.535 1.00 90.19 84 PHE A C 1
ATOM 647 O O . PHE A 1 84 ? 13.353 -4.299 -12.741 1.00 90.19 84 PHE A O 1
ATOM 654 N N . GLU A 1 85 ? 14.154 -4.779 -10.702 1.00 90.19 85 GLU A N 1
ATOM 655 C CA . GLU A 1 85 ? 15.527 -5.026 -11.166 1.00 90.19 85 GLU A CA 1
ATOM 656 C C . GLU A 1 85 ? 15.641 -6.272 -12.050 1.00 90.19 85 GLU A C 1
ATOM 658 O O . GLU A 1 85 ? 16.344 -6.240 -13.058 1.00 90.19 85 GLU A O 1
ATOM 663 N N . LEU A 1 86 ? 14.920 -7.349 -11.723 1.00 91.12 86 LEU A N 1
ATOM 664 C CA . LEU A 1 86 ? 14.917 -8.583 -12.511 1.00 91.12 86 LEU A CA 1
ATOM 665 C C . LEU A 1 86 ? 14.423 -8.347 -13.947 1.00 91.12 86 LEU A C 1
ATOM 667 O O . LEU A 1 86 ? 15.003 -8.886 -14.886 1.00 91.12 86 LEU A O 1
ATOM 671 N N . TYR A 1 87 ? 13.363 -7.550 -14.118 1.00 88.81 87 TYR A N 1
ATOM 672 C CA . TYR A 1 87 ? 12.762 -7.282 -15.430 1.00 88.81 87 TYR A CA 1
ATOM 673 C C . TYR A 1 87 ? 13.477 -6.183 -16.225 1.00 88.81 87 TYR A C 1
ATOM 675 O O . TYR A 1 87 ? 13.503 -6.251 -17.454 1.00 88.81 87 TYR A O 1
ATOM 683 N N . LEU A 1 88 ? 14.062 -5.177 -15.568 1.00 85.94 88 LEU A N 1
ATOM 684 C CA . LEU A 1 88 ? 14.809 -4.123 -16.266 1.00 85.94 88 LEU A CA 1
ATOM 685 C C . LEU A 1 88 ? 16.256 -4.522 -16.573 1.00 85.94 88 LEU A C 1
ATOM 687 O O . LEU A 1 88 ? 16.825 -4.045 -17.558 1.00 85.94 88 LEU A O 1
ATOM 691 N N . GLY A 1 89 ? 16.842 -5.411 -15.769 1.00 79.50 89 GLY A N 1
ATOM 692 C CA . GLY A 1 89 ? 18.231 -5.831 -15.900 1.00 79.50 89 GLY A CA 1
ATOM 693 C C . GLY A 1 89 ? 19.206 -4.661 -15.745 1.00 79.50 89 GLY A C 1
ATOM 694 O O . GLY A 1 89 ? 19.015 -3.770 -14.922 1.00 79.50 89 GLY A O 1
ATOM 695 N N . VAL A 1 90 ? 20.267 -4.663 -16.557 1.00 69.50 90 VAL A N 1
ATOM 696 C CA . VAL A 1 90 ? 21.308 -3.610 -16.571 1.00 69.50 90 VAL A CA 1
ATOM 697 C C . VAL A 1 90 ? 20.964 -2.481 -17.561 1.00 69.50 90 VAL A C 1
ATOM 699 O O . VAL A 1 90 ? 21.727 -1.530 -17.728 1.00 69.50 90 VAL A O 1
ATOM 702 N N . ASN A 1 91 ? 19.818 -2.568 -18.240 1.00 73.88 91 ASN A N 1
ATOM 703 C CA . ASN A 1 91 ? 19.456 -1.634 -19.298 1.00 73.88 91 ASN A CA 1
ATOM 704 C C . ASN A 1 91 ? 19.027 -0.283 -18.716 1.00 73.88 91 ASN A C 1
ATOM 706 O O . ASN A 1 91 ? 18.224 -0.205 -17.786 1.00 73.88 91 ASN A O 1
ATOM 710 N N . GLN A 1 92 ? 19.547 0.797 -19.298 1.00 70.38 92 GLN A N 1
ATOM 711 C CA . GLN A 1 92 ? 19.136 2.155 -18.962 1.00 70.38 92 GLN A CA 1
ATOM 712 C C . GLN A 1 92 ? 18.046 2.602 -19.932 1.00 70.38 92 GLN A C 1
ATOM 714 O O . GLN A 1 92 ? 18.325 2.963 -21.073 1.00 70.38 92 GLN A O 1
ATOM 719 N N . TYR A 1 93 ? 16.801 2.571 -19.469 1.00 79.31 93 TYR A N 1
ATOM 720 C CA . TYR A 1 93 ? 15.672 3.119 -20.213 1.00 79.31 93 TYR A CA 1
ATOM 721 C C . TYR A 1 93 ? 15.576 4.621 -19.971 1.00 79.31 93 TYR A C 1
ATOM 723 O O . TYR A 1 93 ? 15.732 5.091 -18.840 1.00 79.31 93 TYR A O 1
ATOM 731 N N . SER A 1 94 ? 15.333 5.374 -21.040 1.00 76.88 94 SER A N 1
ATOM 732 C CA . SER A 1 94 ? 15.313 6.840 -20.979 1.00 76.88 94 SER A CA 1
ATOM 733 C C . SER A 1 94 ? 13.906 7.398 -20.773 1.00 76.88 94 SER A C 1
ATOM 735 O O . SER A 1 94 ? 13.763 8.546 -20.352 1.00 76.88 94 SER A O 1
ATOM 737 N N . THR A 1 95 ? 12.868 6.595 -21.036 1.00 89.25 95 THR A N 1
ATOM 738 C CA . THR A 1 95 ? 11.467 7.025 -20.964 1.00 89.25 95 THR A CA 1
ATOM 739 C C . THR A 1 95 ? 10.646 6.168 -19.983 1.00 89.25 95 THR A C 1
ATOM 741 O O . THR A 1 95 ? 10.848 4.953 -19.894 1.00 89.25 95 THR A O 1
ATOM 744 N N . PRO A 1 96 ? 9.712 6.764 -19.213 1.00 87.88 96 PRO A N 1
ATOM 745 C CA . PRO A 1 96 ? 8.793 6.017 -18.347 1.00 87.88 96 PRO A CA 1
ATOM 746 C C . PRO A 1 96 ? 7.936 4.985 -19.091 1.00 87.88 96 PRO A C 1
ATOM 748 O O . PRO A 1 96 ? 7.571 3.956 -18.524 1.00 87.88 96 PRO A O 1
ATOM 751 N N . GLU A 1 97 ? 7.606 5.261 -20.350 1.00 93.06 97 GLU A N 1
ATOM 752 C CA . GLU A 1 97 ? 6.802 4.407 -21.220 1.00 93.06 97 GLU A CA 1
ATOM 753 C C . GLU A 1 97 ? 7.523 3.089 -21.541 1.00 93.06 97 GLU A C 1
ATOM 755 O O . GLU A 1 97 ? 6.923 2.020 -21.421 1.00 93.06 97 GLU A O 1
ATOM 760 N N . GLU A 1 98 ? 8.820 3.144 -21.863 1.00 90.12 98 GLU A N 1
ATOM 761 C CA . GLU A 1 98 ? 9.654 1.951 -22.068 1.00 90.12 98 GLU A CA 1
ATOM 762 C C . GLU A 1 98 ? 9.751 1.110 -20.794 1.00 90.12 98 GLU A C 1
ATOM 764 O O . GLU A 1 98 ? 9.549 -0.105 -20.833 1.00 90.12 98 GLU A O 1
ATOM 769 N N . ILE A 1 99 ? 9.992 1.758 -19.647 1.00 91.44 99 ILE A N 1
ATOM 770 C CA . ILE A 1 99 ? 10.064 1.076 -18.347 1.00 91.44 99 ILE A CA 1
ATOM 771 C C . ILE A 1 99 ? 8.778 0.284 -18.101 1.00 91.44 99 ILE A C 1
ATOM 773 O O . ILE A 1 99 ? 8.847 -0.886 -17.728 1.00 91.44 99 ILE A O 1
ATOM 777 N N . LEU A 1 100 ? 7.613 0.894 -18.342 1.00 92.31 100 LEU A N 1
ATOM 778 C CA . LEU A 1 100 ? 6.306 0.266 -18.136 1.00 92.31 100 LEU A CA 1
ATOM 779 C C . LEU A 1 100 ? 6.089 -0.982 -18.981 1.00 92.31 100 LEU A C 1
ATOM 781 O O . LEU A 1 100 ? 5.582 -1.973 -18.457 1.00 92.31 100 LEU A O 1
ATOM 785 N N . LEU A 1 101 ? 6.483 -0.947 -20.253 1.00 92.69 101 LEU A N 1
ATOM 786 C CA . LEU A 1 101 ? 6.364 -2.100 -21.145 1.00 92.69 101 LEU A CA 1
ATOM 787 C C . LEU A 1 101 ? 7.199 -3.278 -20.633 1.00 92.69 101 LEU A C 1
ATOM 789 O O . LEU A 1 101 ? 6.727 -4.415 -20.625 1.00 92.69 101 LEU A O 1
ATOM 793 N N . HIS A 1 102 ? 8.408 -3.004 -20.138 1.00 91.75 102 HIS A N 1
ATOM 794 C CA . HIS A 1 102 ? 9.293 -4.033 -19.594 1.00 91.75 102 HIS A CA 1
ATOM 795 C C . HIS A 1 102 ? 8.803 -4.609 -18.263 1.00 91.75 102 HIS A C 1
ATOM 797 O O . HIS A 1 102 ? 8.888 -5.818 -18.051 1.00 91.75 102 HIS A O 1
ATOM 803 N N . ILE A 1 103 ? 8.241 -3.777 -17.381 1.00 93.25 103 ILE A N 1
ATOM 804 C CA . ILE A 1 103 ? 7.686 -4.240 -16.100 1.00 93.25 103 ILE A CA 1
ATOM 805 C C . ILE A 1 103 ? 6.224 -4.689 -16.203 1.00 93.25 103 ILE A C 1
ATOM 807 O O . ILE A 1 103 ? 5.634 -5.052 -15.186 1.00 93.25 103 ILE A O 1
ATOM 811 N N . ALA A 1 104 ? 5.618 -4.694 -17.394 1.00 94.38 104 ALA A N 1
ATOM 812 C CA . ALA A 1 104 ? 4.220 -5.077 -17.587 1.00 94.38 104 ALA A CA 1
ATOM 813 C C . ALA A 1 104 ? 3.844 -6.429 -16.944 1.00 94.38 104 ALA A C 1
ATOM 815 O O . ALA A 1 104 ? 2.800 -6.490 -16.286 1.00 94.38 104 ALA A O 1
ATOM 816 N N . PRO A 1 105 ? 4.693 -7.480 -16.994 1.00 94.94 105 PRO A N 1
ATOM 817 C CA . PRO A 1 105 ? 4.418 -8.741 -16.302 1.00 94.94 105 PRO A CA 1
ATOM 818 C C . PRO A 1 105 ? 4.265 -8.605 -14.778 1.00 94.94 105 PRO A C 1
ATOM 820 O O . PRO A 1 105 ? 3.513 -9.361 -14.165 1.00 94.94 105 PRO A O 1
ATOM 823 N N . VAL A 1 106 ? 4.916 -7.617 -14.154 1.00 94.69 106 VAL A N 1
ATOM 824 C CA . VAL A 1 106 ? 4.789 -7.330 -12.713 1.00 94.69 106 VAL A CA 1
ATOM 825 C C . VAL A 1 106 ? 3.371 -6.861 -12.362 1.00 94.69 106 VAL A C 1
ATOM 827 O O . VAL A 1 106 ? 2.897 -7.109 -11.252 1.00 94.69 106 VAL A O 1
ATOM 830 N N . GLY A 1 107 ? 2.640 -6.261 -13.309 1.00 95.38 107 GLY A N 1
ATOM 831 C CA . GLY A 1 107 ? 1.229 -5.903 -13.132 1.00 95.38 107 GLY A CA 1
ATOM 832 C C . GLY A 1 107 ? 0.345 -7.110 -12.789 1.00 95.38 107 GLY A C 1
ATOM 833 O O . GLY A 1 107 ? -0.522 -7.022 -11.920 1.00 95.38 107 GLY A O 1
ATOM 834 N N . TRP A 1 108 ? 0.633 -8.288 -13.348 1.00 97.38 108 TRP A N 1
ATOM 835 C CA . TRP A 1 108 ? -0.108 -9.510 -13.015 1.00 97.38 108 TRP A CA 1
ATOM 836 C C . TRP A 1 108 ? 0.101 -9.973 -11.575 1.00 97.38 108 TRP A C 1
ATOM 838 O O . TRP A 1 108 ? -0.806 -10.554 -10.980 1.00 97.38 108 TRP A O 1
ATOM 848 N N . VAL A 1 109 ? 1.254 -9.666 -10.981 1.00 96.69 109 VAL A N 1
ATOM 849 C CA . VAL A 1 109 ? 1.504 -9.922 -9.558 1.00 96.69 109 VAL A CA 1
ATOM 850 C C . VAL A 1 109 ? 0.602 -9.035 -8.694 1.00 96.69 109 VAL A C 1
ATOM 852 O O . VAL A 1 109 ? -0.004 -9.526 -7.742 1.00 96.69 109 VAL A O 1
ATOM 855 N N . LEU A 1 110 ? 0.434 -7.757 -9.058 1.00 95.12 110 LEU A N 1
ATOM 856 C CA . LEU A 1 110 ? -0.523 -6.845 -8.411 1.00 95.12 110 LEU A CA 1
ATOM 857 C C . LEU A 1 110 ? -1.964 -7.361 -8.516 1.00 95.12 110 LEU A C 1
ATOM 859 O O . LEU A 1 110 ? -2.681 -7.392 -7.513 1.00 95.12 110 LEU A O 1
ATOM 863 N N . VAL A 1 111 ? -2.375 -7.813 -9.705 1.00 97.81 111 VAL A N 1
ATOM 864 C CA . VAL A 1 111 ? -3.698 -8.422 -9.918 1.00 97.81 111 VAL A CA 1
ATOM 865 C C . VAL A 1 111 ? -3.860 -9.659 -9.037 1.00 97.81 111 VAL A C 1
ATOM 867 O O . VAL A 1 111 ? -4.852 -9.764 -8.320 1.00 97.81 111 VAL A O 1
ATOM 870 N N . GLY A 1 112 ? -2.872 -10.555 -9.011 1.00 97.69 112 GLY A N 1
ATOM 871 C CA . GLY A 1 112 ? -2.882 -11.752 -8.170 1.00 97.69 112 GLY A CA 1
ATOM 872 C C . GLY A 1 112 ? -3.057 -11.434 -6.683 1.00 97.69 112 GLY A C 1
ATOM 873 O O . GLY A 1 112 ? -3.916 -12.022 -6.026 1.00 97.69 112 GLY A O 1
ATOM 874 N N . LEU A 1 113 ? -2.320 -10.454 -6.155 1.00 96.00 113 LEU A N 1
ATOM 875 C CA . LEU A 1 113 ? -2.462 -10.017 -4.761 1.00 96.00 113 LEU A CA 1
ATOM 876 C C . LEU A 1 113 ? -3.848 -9.418 -4.476 1.00 96.00 113 LEU A C 1
ATOM 878 O O . LEU A 1 113 ? -4.449 -9.737 -3.449 1.00 96.00 113 LEU A O 1
ATOM 882 N N . SER A 1 114 ? -4.393 -8.609 -5.390 1.00 96.00 114 SER A N 1
ATOM 883 C CA . SER A 1 114 ? -5.752 -8.059 -5.246 1.00 96.00 114 SER A CA 1
ATOM 884 C C . SER A 1 114 ? -6.836 -9.143 -5.314 1.00 96.00 114 SER A C 1
ATOM 886 O O . SER A 1 114 ? -7.839 -9.077 -4.603 1.00 96.00 114 SER A O 1
ATOM 888 N N . MET A 1 115 ? -6.613 -10.194 -6.107 1.00 97.31 115 MET A N 1
ATOM 889 C CA . MET A 1 115 ? -7.488 -11.362 -6.166 1.00 97.31 115 MET A CA 1
ATOM 890 C C . MET A 1 115 ? -7.452 -12.144 -4.856 1.00 97.31 115 MET A C 1
ATOM 892 O O . MET A 1 115 ? -8.506 -12.529 -4.355 1.00 97.31 115 MET A O 1
ATOM 896 N N . VAL A 1 116 ? -6.272 -12.335 -4.260 1.00 95.88 116 VAL A N 1
ATOM 897 C CA . VAL A 1 116 ? -6.143 -12.949 -2.928 1.00 95.88 116 VAL A CA 1
ATOM 898 C C . VAL A 1 116 ? -6.884 -12.122 -1.877 1.00 95.88 116 VAL A C 1
ATOM 900 O O . VAL A 1 116 ? -7.634 -12.692 -1.085 1.00 95.88 116 VAL A O 1
ATOM 903 N N . GLU A 1 117 ? -6.749 -10.791 -1.894 1.00 93.00 117 GLU A N 1
ATOM 904 C CA . GLU A 1 117 ? -7.526 -9.903 -1.017 1.00 93.00 117 GLU A CA 1
ATOM 905 C C . GLU A 1 117 ? -9.032 -10.113 -1.216 1.00 93.00 117 GLU A C 1
ATOM 907 O O . GLU A 1 117 ? -9.764 -10.325 -0.245 1.00 93.00 117 GLU A O 1
ATOM 912 N N . PHE A 1 118 ? -9.501 -10.086 -2.464 1.00 94.75 118 PHE A N 1
ATOM 913 C CA . PHE A 1 118 ? -10.911 -10.270 -2.788 1.00 94.75 118 PHE A CA 1
ATOM 914 C C . PHE A 1 118 ? -11.435 -11.628 -2.313 1.00 94.75 118 PHE A C 1
ATOM 916 O O . PHE A 1 118 ? -12.465 -11.678 -1.636 1.00 94.75 118 PHE A O 1
ATOM 923 N N . LEU A 1 119 ? -10.707 -12.715 -2.571 1.00 95.56 119 LEU A N 1
ATOM 924 C CA . LEU A 1 119 ? -11.071 -14.057 -2.116 1.00 95.56 119 LEU A CA 1
ATOM 925 C C . LEU A 1 119 ? -11.105 -14.150 -0.584 1.00 95.56 119 LEU A C 1
ATOM 927 O O . LEU A 1 119 ? -12.052 -14.699 -0.016 1.00 95.56 119 LEU A O 1
ATOM 931 N N . ALA A 1 120 ? -10.142 -13.531 0.102 1.00 92.44 120 ALA A N 1
ATOM 932 C CA . ALA A 1 120 ? -10.119 -13.475 1.561 1.00 92.44 120 ALA A CA 1
ATOM 933 C C . ALA A 1 120 ? -11.363 -12.776 2.141 1.00 92.44 120 ALA A C 1
ATOM 935 O O . ALA A 1 120 ? -11.827 -13.149 3.221 1.00 92.44 120 ALA A O 1
ATOM 936 N N . THR A 1 121 ? -11.982 -11.829 1.418 1.00 91.19 121 THR A N 1
ATOM 937 C CA . THR A 1 121 ? -13.220 -11.167 1.877 1.00 91.19 121 THR A CA 1
ATOM 938 C C . THR A 1 121 ? -14.444 -12.088 1.957 1.00 91.19 121 THR A C 1
ATOM 940 O O . THR A 1 121 ? -15.441 -11.731 2.598 1.00 91.19 121 THR A O 1
ATOM 943 N N . PHE A 1 122 ? -14.405 -13.277 1.350 1.00 89.50 122 PHE A N 1
ATOM 944 C CA . PHE A 1 122 ? -15.465 -14.275 1.515 1.00 89.50 122 PHE A CA 1
ATOM 945 C C . PHE A 1 122 ? -15.356 -15.037 2.836 1.00 89.50 122 PHE A C 1
ATOM 947 O O . PHE A 1 122 ? -16.390 -15.398 3.392 1.00 89.50 122 PHE A O 1
ATOM 954 N N . GLY A 1 123 ? -14.145 -15.198 3.381 1.00 86.31 123 GLY A N 1
ATOM 955 C CA . GLY A 1 123 ? -13.913 -15.816 4.694 1.00 86.31 123 GLY A CA 1
ATOM 956 C C . GLY A 1 123 ? -14.306 -14.928 5.881 1.00 86.31 123 GLY A C 1
ATOM 957 O O . GLY A 1 123 ? -14.398 -15.395 7.015 1.00 86.31 123 GLY A O 1
ATOM 958 N N . VAL A 1 124 ? -14.564 -13.644 5.630 1.00 85.06 124 VAL A N 1
ATOM 959 C CA . VAL A 1 124 ? -14.986 -12.675 6.643 1.00 85.06 124 VAL A CA 1
ATOM 960 C C . VAL A 1 124 ? -16.451 -12.932 7.016 1.00 85.06 124 VAL A C 1
ATOM 962 O O . VAL A 1 124 ? -17.344 -12.855 6.167 1.00 85.06 124 VAL A O 1
ATOM 965 N N . ARG A 1 125 ? -16.708 -13.230 8.297 1.00 82.12 125 ARG A N 1
ATOM 966 C CA . ARG A 1 125 ? -18.069 -13.390 8.828 1.00 82.12 125 ARG A CA 1
ATOM 967 C C . ARG A 1 125 ? -18.755 -12.034 8.891 1.00 82.12 125 ARG A C 1
ATOM 969 O O . ARG A 1 125 ? -18.177 -11.081 9.388 1.00 82.12 125 ARG A O 1
ATOM 976 N N . PHE A 1 126 ? -20.002 -11.947 8.446 1.00 72.50 126 PHE A N 1
ATOM 977 C CA . PHE A 1 126 ? -20.796 -10.742 8.664 1.00 72.50 126 PHE A CA 1
ATOM 978 C C . PHE A 1 126 ? -21.382 -10.784 10.069 1.00 72.50 126 PHE A C 1
ATOM 980 O O . PHE A 1 126 ? -22.206 -11.644 10.378 1.00 72.50 126 PHE A O 1
ATOM 987 N N . TYR A 1 127 ? -20.955 -9.858 10.919 1.00 70.06 127 TYR A N 1
ATOM 988 C CA . TYR A 1 127 ? -21.660 -9.591 12.162 1.00 70.06 127 TYR A CA 1
ATOM 989 C C . TYR A 1 127 ? -22.895 -8.767 11.816 1.00 70.06 127 TYR A C 1
ATOM 991 O O . TYR A 1 127 ? -22.800 -7.796 11.066 1.00 70.06 127 TYR A O 1
ATOM 999 N N . ALA A 1 128 ? -24.063 -9.185 12.306 1.00 56.19 128 ALA A N 1
ATOM 1000 C CA . ALA A 1 128 ? -25.292 -8.433 12.115 1.00 56.19 128 ALA A CA 1
ATOM 1001 C C . ALA A 1 128 ? -25.115 -7.054 12.760 1.00 56.19 128 ALA A C 1
ATOM 1003 O O . ALA A 1 128 ? -25.163 -6.908 13.982 1.00 56.19 128 ALA A O 1
ATOM 1004 N N . THR A 1 129 ? -24.859 -6.042 11.937 1.00 55.97 129 THR A N 1
ATOM 1005 C CA . THR A 1 129 ? -24.875 -4.656 12.372 1.00 55.97 129 THR A CA 1
ATOM 1006 C C . THR A 1 129 ? -26.290 -4.354 12.832 1.00 55.97 129 THR A C 1
ATOM 1008 O O . THR A 1 129 ? -27.236 -4.524 12.061 1.00 55.97 129 THR A O 1
ATOM 1011 N N . GLN A 1 130 ? -26.455 -3.866 14.064 1.00 53.69 130 GLN A N 1
ATOM 1012 C CA . GLN A 1 130 ? -27.614 -3.026 14.338 1.00 53.69 130 GLN A CA 1
ATOM 1013 C C . GLN A 1 130 ? -27.452 -1.826 13.414 1.00 53.69 130 GLN A C 1
ATOM 1015 O O . GLN A 1 130 ? -26.617 -0.957 13.670 1.00 53.69 130 GLN A O 1
ATOM 1020 N N . PHE A 1 131 ? -28.133 -1.861 12.268 1.00 51.97 131 PHE A N 1
ATOM 1021 C CA . PHE A 1 131 ? -28.116 -0.765 11.319 1.00 51.97 131 PHE A CA 1
ATOM 1022 C C . PHE A 1 131 ? -28.560 0.467 12.088 1.00 51.97 131 PHE A C 1
ATOM 1024 O O . PHE A 1 131 ? -29.710 0.585 12.499 1.00 51.97 131 PHE A O 1
ATOM 1031 N N . SER A 1 132 ? -27.615 1.365 12.343 1.00 56.06 132 SER A N 1
ATOM 1032 C CA . SER A 1 132 ? -27.967 2.685 12.816 1.00 56.06 132 SER A CA 1
ATOM 1033 C C . SER A 1 132 ? -28.788 3.304 11.691 1.00 56.06 132 SER A C 1
ATOM 1035 O O . SER A 1 132 ? -28.271 3.490 10.592 1.00 56.06 132 SER A O 1
ATOM 1037 N N . GLU A 1 133 ? -30.063 3.601 11.940 1.00 60.50 133 GLU A N 1
ATOM 1038 C CA . GLU A 1 133 ? -30.980 4.237 10.978 1.00 60.50 133 GLU A CA 1
ATOM 1039 C C . GLU A 1 133 ? -30.550 5.661 10.569 1.00 60.50 133 GLU A C 1
ATOM 1041 O O . GLU A 1 133 ? -31.299 6.412 9.942 1.00 60.50 133 GLU A O 1
ATOM 1046 N N . VAL A 1 134 ? -29.333 6.068 10.930 1.00 66.69 134 VAL A N 1
ATOM 1047 C CA . VAL A 1 134 ? -28.761 7.371 10.633 1.00 66.69 134 VAL A CA 1
ATOM 1048 C C . VAL A 1 134 ? -28.542 7.477 9.127 1.00 66.69 134 VAL A C 1
ATOM 1050 O O . VAL A 1 134 ? -27.526 7.058 8.573 1.00 66.69 134 VAL A O 1
ATOM 1053 N N . LYS A 1 135 ? -29.522 8.078 8.453 1.00 77.19 135 LYS A N 1
ATOM 1054 C CA . LYS A 1 135 ? -29.423 8.457 7.045 1.00 77.19 135 LYS A CA 1
ATOM 1055 C C . LYS A 1 135 ? -28.370 9.549 6.888 1.00 77.19 135 LYS A C 1
ATOM 1057 O O . LYS A 1 135 ? -28.409 10.582 7.562 1.00 77.19 135 LYS A O 1
ATOM 1062 N N . LEU A 1 136 ? -27.431 9.328 5.973 1.00 80.38 136 LEU A N 1
ATOM 1063 C CA . LEU A 1 136 ? -26.422 10.319 5.629 1.00 80.38 136 LEU A CA 1
ATOM 1064 C C . LEU A 1 136 ? -27.087 11.449 4.836 1.00 80.38 136 LEU A C 1
ATOM 1066 O O . LEU A 1 136 ? -27.639 11.230 3.760 1.00 80.38 136 LEU A O 1
ATOM 1070 N N . SER A 1 137 ? -27.069 12.664 5.382 1.00 87.56 137 SER A N 1
ATOM 1071 C CA . SER A 1 137 ? -27.639 13.828 4.704 1.00 87.56 137 SER A CA 1
ATOM 1072 C C . SER A 1 137 ? -26.615 14.418 3.738 1.00 87.56 137 SER A C 1
ATOM 1074 O O . SER A 1 137 ? -25.563 14.900 4.160 1.00 87.56 137 SER A O 1
ATOM 1076 N N . VAL A 1 138 ? -26.947 14.430 2.444 1.00 87.12 138 VAL A N 1
ATOM 1077 C CA . VAL A 1 138 ? -26.103 15.020 1.389 1.00 87.12 138 VAL A CA 1
ATOM 1078 C C . VAL A 1 138 ? -25.850 16.507 1.654 1.00 87.12 138 VAL A C 1
ATOM 1080 O O . VAL A 1 138 ? -24.724 16.978 1.524 1.00 87.12 138 VAL A O 1
ATOM 1083 N N . GLN A 1 139 ? -26.862 17.235 2.130 1.00 89.94 139 GLN A N 1
ATOM 1084 C CA . GLN A 1 139 ? -26.729 18.653 2.463 1.00 89.94 139 GLN A CA 1
ATOM 1085 C C . GLN A 1 139 ? -25.720 18.888 3.598 1.00 89.94 139 GLN A C 1
ATOM 1087 O O . GLN A 1 139 ? -24.886 19.789 3.512 1.00 89.94 139 GLN A O 1
ATOM 1092 N N . LYS A 1 140 ? -25.724 18.040 4.637 1.00 87.31 140 LYS A N 1
ATOM 1093 C CA . LYS A 1 140 ? -24.735 18.094 5.732 1.00 87.31 140 LYS A CA 1
ATOM 1094 C C . LYS A 1 140 ? -23.334 17.652 5.297 1.00 87.31 140 LYS A C 1
ATOM 1096 O O . LYS A 1 140 ? -22.349 18.079 5.899 1.00 87.31 140 LYS A O 1
ATOM 1101 N N . LEU A 1 141 ? -23.237 16.807 4.270 1.00 88.38 141 LEU A N 1
ATOM 1102 C CA . LEU A 1 141 ? -21.964 16.385 3.689 1.00 88.38 141 LEU A CA 1
ATOM 1103 C C . LEU A 1 141 ? -21.316 17.527 2.893 1.00 88.38 141 LEU A C 1
ATOM 1105 O O . LEU A 1 141 ? -20.167 17.866 3.161 1.00 88.38 141 LEU A O 1
ATOM 1109 N N . ILE A 1 142 ? -22.069 18.157 1.983 1.00 90.75 142 ILE A N 1
ATOM 1110 C CA . ILE A 1 142 ? -21.581 19.261 1.134 1.00 90.75 142 ILE A CA 1
ATOM 1111 C C . ILE A 1 142 ? -21.206 20.484 1.977 1.00 90.75 142 ILE A C 1
ATOM 1113 O O . ILE A 1 142 ? -20.188 21.120 1.731 1.00 90.75 142 ILE A O 1
ATOM 1117 N N . THR A 1 143 ? -21.982 20.784 3.021 1.00 92.75 143 THR A N 1
ATOM 1118 C CA . THR A 1 143 ? -21.678 21.885 3.957 1.00 92.75 143 THR A CA 1
ATOM 1119 C C . THR A 1 143 ? -20.531 21.572 4.924 1.00 92.75 143 THR A C 1
ATOM 1121 O O . THR A 1 143 ? -20.246 22.376 5.810 1.00 92.75 143 THR A O 1
ATOM 1124 N N . LEU A 1 144 ? -19.881 20.404 4.803 1.00 92.06 144 LEU A N 1
ATOM 1125 C CA . LEU A 1 144 ? -18.824 19.923 5.704 1.00 92.06 144 LEU A CA 1
ATOM 1126 C C . LEU A 1 144 ? -19.238 19.923 7.185 1.00 92.06 144 LEU A C 1
ATOM 1128 O O . LEU A 1 144 ? -18.396 19.918 8.088 1.00 92.06 144 LEU A O 1
ATOM 1132 N N . HIS A 1 145 ? -20.541 19.885 7.466 1.00 91.81 145 HIS A N 1
ATOM 1133 C CA . HIS A 1 145 ? -21.066 19.923 8.825 1.00 91.81 145 HIS A CA 1
ATOM 1134 C C . HIS A 1 145 ? -20.602 18.703 9.633 1.00 91.81 145 HIS A C 1
ATOM 1136 O O . HIS A 1 145 ? -20.193 18.830 10.786 1.00 91.81 145 HIS A O 1
ATOM 1142 N N . TYR A 1 146 ? -20.576 17.519 9.010 1.00 88.75 146 TYR A N 1
ATOM 1143 C CA . TYR A 1 146 ? -20.022 16.317 9.644 1.00 88.75 146 TYR A CA 1
ATOM 1144 C C . TYR A 1 146 ? -18.531 16.466 9.967 1.00 88.75 146 TYR A C 1
ATOM 1146 O O . TYR A 1 146 ? -18.104 16.113 11.064 1.00 88.75 146 TYR A O 1
ATOM 1154 N N . LEU A 1 147 ? -17.742 17.020 9.041 1.00 90.06 147 LEU A N 1
ATOM 1155 C CA . LEU A 1 147 ? -16.303 17.208 9.229 1.00 90.06 147 LEU A CA 1
ATOM 1156 C C . LEU A 1 147 ? -16.020 18.193 10.368 1.00 90.06 147 LEU A C 1
ATOM 1158 O O . LEU A 1 147 ? -15.246 17.889 11.272 1.00 90.06 147 LEU A O 1
ATOM 1162 N N . THR A 1 148 ? -16.676 19.352 10.351 1.00 92.25 148 THR A N 1
ATOM 1163 C CA . THR A 1 148 ? -16.495 20.397 11.368 1.00 92.25 148 THR A CA 1
ATOM 1164 C C . THR A 1 148 ? -16.922 19.926 12.756 1.00 92.25 148 THR A C 1
ATOM 1166 O O . THR A 1 148 ? -16.191 20.151 13.723 1.00 92.25 148 THR A O 1
ATOM 1169 N N . ASN A 1 149 ? -18.047 19.212 12.867 1.00 92.62 149 ASN A N 1
ATOM 1170 C CA . ASN A 1 149 ? -18.485 18.634 14.134 1.00 92.62 149 ASN A CA 1
ATOM 1171 C C . ASN A 1 149 ? -17.508 17.562 14.641 1.00 92.62 149 ASN A C 1
ATOM 1173 O O . ASN A 1 149 ? -17.122 17.590 15.808 1.00 92.62 149 ASN A O 1
ATOM 1177 N N . ASN A 1 150 ? -17.037 16.667 13.766 1.00 91.44 150 ASN A N 1
ATOM 1178 C CA . ASN A 1 150 ? -16.054 15.648 14.139 1.00 91.44 150 ASN A CA 1
ATOM 1179 C C . ASN A 1 150 ? -14.736 16.279 14.602 1.00 91.44 150 ASN A C 1
ATOM 1181 O O . ASN A 1 150 ? -14.219 15.899 15.647 1.00 91.44 150 ASN A O 1
ATOM 1185 N N . ILE A 1 151 ? -14.220 17.287 13.890 1.00 93.06 151 ILE A N 1
ATOM 1186 C CA . ILE A 1 151 ? -13.013 18.019 14.306 1.00 93.06 151 ILE A CA 1
ATOM 1187 C C . ILE A 1 151 ? -13.223 18.682 15.670 1.00 93.06 151 ILE A C 1
ATOM 1189 O O . ILE A 1 151 ? -12.326 18.632 16.510 1.00 93.06 151 ILE A O 1
ATOM 1193 N N . ARG A 1 152 ? -14.394 19.279 15.921 1.00 94.00 152 ARG A N 1
ATOM 1194 C CA . ARG A 1 152 ? -14.721 19.884 17.220 1.00 94.00 152 ARG A CA 1
ATOM 1195 C C . ARG A 1 152 ? -14.688 18.849 18.347 1.00 94.00 152 ARG A C 1
ATOM 1197 O O . ARG A 1 152 ? -14.060 19.103 19.369 1.00 94.00 152 ARG A O 1
ATOM 1204 N N . VAL A 1 153 ? -15.309 17.684 18.148 1.00 92.44 153 VAL A N 1
ATOM 1205 C CA . VAL A 1 153 ? -15.306 16.580 19.126 1.00 92.44 153 VAL A CA 1
ATOM 1206 C C . VAL A 1 153 ? -13.889 16.061 19.370 1.00 92.44 153 VAL A C 1
ATOM 1208 O O . VAL A 1 153 ? -13.488 15.893 20.518 1.00 92.44 153 VAL A O 1
ATOM 1211 N N . ILE A 1 154 ? -13.110 15.860 18.304 1.00 92.81 154 ILE A N 1
ATOM 1212 C CA . ILE A 1 154 ? -11.718 15.408 18.390 1.00 92.81 154 ILE A CA 1
ATOM 1213 C C . ILE A 1 154 ? -10.876 16.414 19.190 1.00 92.81 154 ILE A C 1
ATOM 1215 O O . ILE A 1 154 ? -10.155 16.010 20.097 1.00 92.81 154 ILE A O 1
ATOM 1219 N N . LYS A 1 155 ? -10.988 17.717 18.900 1.00 91.56 155 LYS A N 1
ATOM 1220 C CA . LYS A 1 155 ? -10.263 18.777 19.625 1.00 91.56 155 LYS A CA 1
ATOM 1221 C C . LYS A 1 155 ? -10.672 18.884 21.096 1.00 91.56 155 LYS A C 1
ATOM 1223 O O . LYS A 1 155 ? -9.852 19.279 21.917 1.00 91.56 155 LYS A O 1
ATOM 1228 N N . GLY A 1 156 ? -11.913 18.526 21.430 1.00 93.00 156 GLY A N 1
ATOM 1229 C CA . GLY A 1 156 ? -12.401 18.492 22.810 1.00 93.00 156 GLY A CA 1
ATOM 1230 C C . GLY A 1 156 ? -11.739 17.415 23.677 1.00 93.00 156 GLY A C 1
ATOM 1231 O O . GLY A 1 156 ? -11.736 17.538 24.898 1.00 93.00 156 GLY A O 1
ATOM 1232 N N . ASN A 1 157 ? -11.141 16.382 23.072 1.00 91.81 157 ASN A N 1
ATOM 1233 C CA . ASN A 1 157 ? -10.409 15.339 23.784 1.00 91.81 157 ASN A CA 1
ATOM 1234 C C . ASN A 1 157 ? -8.905 15.454 23.504 1.00 91.81 157 ASN A C 1
ATOM 1236 O O . ASN A 1 157 ? -8.416 15.011 22.463 1.00 91.81 157 ASN A O 1
ATOM 1240 N N . GLN A 1 158 ? -8.159 16.006 24.464 1.00 88.75 158 GLN A N 1
ATOM 1241 C CA . GLN A 1 158 ? -6.720 16.240 24.314 1.00 88.75 158 GLN A CA 1
ATOM 1242 C C . GLN A 1 158 ? -5.925 14.962 24.015 1.00 88.75 158 GLN A C 1
ATOM 1244 O O . GLN A 1 158 ? -5.002 15.005 23.206 1.00 88.75 158 GLN A O 1
ATOM 1249 N N . ILE A 1 159 ? -6.307 13.816 24.593 1.00 88.12 159 ILE A N 1
ATOM 1250 C CA . ILE A 1 159 ? -5.623 12.537 24.348 1.00 88.12 159 ILE A CA 1
ATOM 1251 C C . ILE A 1 159 ? -5.750 12.147 22.871 1.00 88.12 159 ILE A C 1
ATOM 1253 O O . ILE A 1 159 ? -4.751 11.816 22.231 1.00 88.12 159 ILE A O 1
ATOM 1257 N N . ILE A 1 160 ? -6.959 12.225 22.306 1.00 89.06 160 ILE A N 1
ATOM 1258 C CA . ILE A 1 160 ? -7.198 11.912 20.888 1.00 89.06 160 ILE A CA 1
ATOM 1259 C C . ILE A 1 160 ? -6.480 12.931 19.995 1.00 89.06 160 ILE A C 1
ATOM 1261 O O . ILE A 1 160 ? -5.808 12.542 19.040 1.00 89.06 160 ILE A O 1
ATOM 1265 N N . TRP A 1 161 ? -6.572 14.222 20.320 1.00 91.81 161 TRP A N 1
ATOM 1266 C CA . TRP A 1 161 ? -5.948 15.291 19.541 1.00 91.81 161 TRP A CA 1
ATOM 1267 C C . TRP A 1 161 ? -4.424 15.147 19.453 1.00 91.81 161 TRP A C 1
ATOM 1269 O O . TRP A 1 161 ? -3.870 15.153 18.352 1.00 91.81 161 TRP A O 1
ATOM 1279 N N . PHE A 1 162 ? -3.740 14.952 20.583 1.00 90.38 162 PHE A N 1
ATOM 1280 C CA . PHE A 1 162 ? -2.288 14.757 20.593 1.00 90.38 162 PHE A CA 1
ATOM 1281 C C . PHE A 1 162 ? -1.867 13.428 19.961 1.00 90.38 162 PHE A C 1
ATOM 1283 O O . PHE A 1 162 ? -0.831 13.379 19.302 1.00 90.38 162 PHE A O 1
ATOM 1290 N N . SER A 1 163 ? -2.682 12.374 20.072 1.00 89.62 163 SER A N 1
ATOM 1291 C CA . SER A 1 163 ? -2.415 11.099 19.388 1.00 89.62 163 SER A CA 1
ATOM 1292 C C . SER A 1 163 ? -2.450 11.247 17.863 1.00 89.62 163 SER A C 1
ATOM 1294 O O . SER A 1 163 ? -1.601 10.683 17.167 1.00 89.62 163 SER A O 1
ATOM 1296 N N . ILE A 1 164 ? -3.393 12.039 17.335 1.00 91.94 164 ILE A N 1
ATOM 1297 C CA . ILE A 1 164 ? -3.465 12.359 15.902 1.00 91.94 164 ILE A CA 1
ATOM 1298 C C . ILE A 1 164 ? -2.224 13.137 15.472 1.00 91.94 164 ILE A C 1
ATOM 1300 O O . ILE A 1 164 ? -1.598 12.758 14.487 1.00 91.94 164 ILE A O 1
ATOM 1304 N N . TRP A 1 165 ? -1.831 14.172 16.219 1.00 94.00 165 TRP A N 1
ATOM 1305 C CA . TRP A 1 165 ? -0.624 14.946 15.911 1.00 94.00 165 TRP A CA 1
ATOM 1306 C C . TRP A 1 165 ? 0.646 14.104 15.946 1.00 94.00 165 TRP A C 1
ATOM 1308 O O . TRP A 1 165 ? 1.428 14.158 15.001 1.00 94.00 165 TRP A O 1
ATOM 1318 N N . GLY A 1 166 ? 0.834 13.292 16.988 1.00 92.06 166 GLY A N 1
ATOM 1319 C CA . GLY A 1 166 ? 1.990 12.403 17.097 1.00 92.06 166 GLY A CA 1
ATOM 1320 C C . GLY A 1 166 ? 2.080 11.445 15.910 1.00 92.06 166 GLY A C 1
ATOM 1321 O O . GLY A 1 166 ? 3.134 11.319 15.293 1.00 92.06 166 GLY A O 1
ATOM 1322 N N . THR A 1 167 ? 0.950 10.844 15.528 1.00 90.38 167 THR A N 1
ATOM 1323 C CA . THR A 1 167 ? 0.866 9.942 14.370 1.00 90.38 167 THR A CA 1
ATOM 1324 C C . THR A 1 167 ? 1.128 10.680 13.054 1.00 90.38 167 THR A C 1
ATOM 1326 O O . THR A 1 167 ? 1.886 10.191 12.220 1.00 90.38 167 THR A O 1
ATOM 1329 N N . ALA A 1 168 ? 0.539 11.864 12.866 1.00 94.38 168 ALA A N 1
ATOM 1330 C CA . ALA A 1 168 ? 0.683 12.660 11.650 1.00 94.38 168 ALA A CA 1
ATOM 1331 C C . ALA A 1 168 ? 2.118 13.162 11.448 1.00 94.38 168 ALA A C 1
ATOM 1333 O O . ALA A 1 168 ? 2.639 13.074 10.341 1.00 94.38 168 ALA A O 1
ATOM 1334 N N . ILE A 1 169 ? 2.772 13.645 12.508 1.00 94.75 169 ILE A N 1
ATOM 1335 C CA . ILE A 1 169 ? 4.167 14.100 12.452 1.00 94.75 169 ILE A CA 1
ATOM 1336 C C . ILE A 1 169 ? 5.091 12.916 12.178 1.00 94.75 169 ILE A C 1
ATOM 1338 O O . ILE A 1 169 ? 5.917 12.991 11.271 1.00 94.75 169 ILE A O 1
ATOM 1342 N N . PHE A 1 170 ? 4.922 11.811 12.913 1.00 91.06 170 PHE A N 1
ATOM 1343 C CA . PHE A 1 170 ? 5.733 10.608 12.734 1.00 91.06 170 PHE A CA 1
ATOM 1344 C C . PHE A 1 170 ? 5.668 10.093 11.291 1.00 91.06 170 PHE A C 1
ATOM 1346 O O . PHE A 1 170 ? 6.699 9.940 10.634 1.00 91.06 170 PHE A O 1
ATOM 1353 N N . TRP A 1 171 ? 4.456 9.882 10.770 1.00 89.81 171 TRP A N 1
ATOM 1354 C CA . TRP A 1 171 ? 4.285 9.390 9.406 1.00 89.81 171 TRP A CA 1
ATOM 1355 C C . TRP A 1 171 ? 4.660 10.433 8.359 1.00 89.81 171 TRP A C 1
ATOM 1357 O O . TRP A 1 171 ? 5.284 10.078 7.366 1.00 89.81 171 TRP A O 1
ATOM 1367 N N . GLY A 1 172 ? 4.359 11.712 8.584 1.00 93.38 172 GLY A N 1
ATOM 1368 C CA . GLY A 1 172 ? 4.755 12.794 7.684 1.00 93.38 172 GLY A CA 1
ATOM 1369 C C . GLY A 1 172 ? 6.272 12.878 7.513 1.00 93.38 172 GLY A C 1
ATOM 1370 O O . GLY A 1 172 ? 6.763 12.943 6.388 1.00 93.38 172 GLY A O 1
ATOM 1371 N N . MET A 1 173 ? 7.032 12.803 8.607 1.00 91.69 173 MET A N 1
ATOM 1372 C CA . MET A 1 173 ? 8.497 12.758 8.551 1.00 91.69 173 MET A CA 1
ATOM 1373 C C . MET A 1 173 ? 9.006 11.465 7.903 1.00 91.69 173 MET A C 1
ATOM 1375 O O . MET A 1 173 ? 9.893 11.517 7.054 1.00 91.69 173 MET A O 1
ATOM 1379 N N . SER A 1 174 ? 8.417 10.314 8.245 1.00 89.12 174 SER A N 1
ATOM 1380 C CA . SER A 1 174 ? 8.791 9.016 7.669 1.00 89.12 174 SER A CA 1
ATOM 1381 C C . SER A 1 174 ? 8.601 8.971 6.147 1.00 89.12 174 SER A C 1
ATOM 1383 O O . SER A 1 174 ? 9.504 8.534 5.438 1.00 89.12 174 SER A O 1
ATOM 1385 N N . GLN A 1 175 ? 7.483 9.484 5.621 1.00 90.25 175 GLN A N 1
ATOM 1386 C CA . GLN A 1 175 ? 7.230 9.515 4.174 1.00 90.25 175 GLN A CA 1
ATOM 1387 C C . GLN A 1 175 ? 8.169 10.477 3.436 1.00 90.25 175 GLN A C 1
ATOM 1389 O O . GLN A 1 175 ? 8.622 10.165 2.337 1.00 90.25 175 GLN A O 1
ATOM 1394 N N . ASN A 1 176 ? 8.530 11.609 4.052 1.00 91.19 176 ASN A N 1
ATOM 1395 C CA . ASN A 1 176 ? 9.556 12.496 3.494 1.00 91.19 176 ASN A CA 1
ATOM 1396 C C . ASN A 1 176 ? 10.919 11.797 3.398 1.00 91.19 176 ASN A C 1
ATOM 1398 O O . ASN A 1 176 ? 11.600 11.917 2.382 1.00 91.19 176 ASN A O 1
ATOM 1402 N N . LEU A 1 177 ? 11.303 11.026 4.421 1.00 88.50 177 LEU A N 1
ATOM 1403 C CA . LEU A 1 177 ? 12.545 10.254 4.393 1.00 88.50 177 LEU A CA 1
ATOM 1404 C C . LEU A 1 177 ? 12.541 9.235 3.243 1.00 88.50 177 LEU A C 1
ATOM 1406 O O . LEU A 1 177 ? 13.492 9.191 2.467 1.00 88.50 177 LEU A O 1
ATOM 1410 N N . VAL A 1 178 ? 11.458 8.466 3.092 1.00 87.50 178 VAL A N 1
ATOM 1411 C CA . VAL A 1 178 ? 11.305 7.478 2.006 1.00 87.50 178 VAL A CA 1
ATOM 1412 C C . VAL A 1 178 ? 11.422 8.130 0.624 1.00 87.50 178 VAL A C 1
ATOM 1414 O O . VAL A 1 178 ? 12.040 7.553 -0.266 1.00 87.50 178 VAL A O 1
ATOM 1417 N N . ALA A 1 179 ? 10.893 9.343 0.447 1.00 89.12 179 ALA A N 1
ATOM 1418 C CA . ALA A 1 179 ? 10.957 10.060 -0.826 1.00 89.12 179 ALA A CA 1
ATOM 1419 C C . ALA A 1 179 ? 12.371 10.557 -1.186 1.00 89.12 179 ALA A C 1
ATOM 1421 O O . ALA A 1 179 ? 12.741 10.566 -2.359 1.00 89.12 179 ALA A O 1
ATOM 1422 N N . VAL A 1 180 ? 13.167 10.977 -0.197 1.00 90.81 180 VAL A N 1
ATOM 1423 C CA . VAL A 1 180 ? 14.477 11.619 -0.429 1.00 90.81 180 VAL A CA 1
ATOM 1424 C C . VAL A 1 180 ? 15.637 10.619 -0.421 1.00 90.81 180 VAL A C 1
ATOM 1426 O O . VAL A 1 180 ? 16.626 10.818 -1.130 1.00 90.81 180 VAL A O 1
ATOM 1429 N N . ILE A 1 181 ? 15.530 9.528 0.345 1.00 89.56 181 ILE A N 1
ATOM 1430 C CA . ILE A 1 181 ? 16.609 8.541 0.509 1.00 89.56 181 ILE A CA 1
ATOM 1431 C C . ILE A 1 181 ? 17.130 7.965 -0.819 1.00 89.56 181 ILE A C 1
ATOM 1433 O O . ILE A 1 181 ? 18.351 7.903 -0.954 1.00 89.56 181 ILE A O 1
ATOM 1437 N N . PRO A 1 182 ? 16.302 7.604 -1.821 1.00 88.75 182 PRO A N 1
ATOM 1438 C CA . PRO A 1 182 ? 16.816 7.103 -3.097 1.00 88.75 182 PRO A CA 1
ATOM 1439 C C . PRO A 1 182 ? 17.741 8.090 -3.817 1.00 88.75 182 PRO A C 1
ATOM 1441 O O . PRO A 1 182 ? 18.792 7.699 -4.326 1.00 88.75 182 PRO A O 1
ATOM 1444 N N . ALA A 1 183 ? 17.397 9.380 -3.816 1.00 89.81 183 ALA A N 1
ATOM 1445 C CA . ALA A 1 183 ? 18.230 10.415 -4.421 1.00 89.81 183 ALA A CA 1
ATOM 1446 C C . ALA A 1 183 ? 19.530 10.626 -3.630 1.00 89.81 183 ALA A C 1
ATOM 1448 O O . ALA A 1 183 ? 20.609 10.691 -4.219 1.00 89.81 183 ALA A O 1
ATOM 1449 N N . LEU A 1 184 ? 19.441 10.666 -2.296 1.00 89.88 184 LEU A N 1
ATOM 1450 C CA . LEU A 1 184 ? 20.600 10.793 -1.410 1.00 89.88 184 LEU A CA 1
ATOM 1451 C C . LEU A 1 184 ? 21.575 9.618 -1.580 1.00 89.88 184 LEU A C 1
ATOM 1453 O O . LEU A 1 184 ? 22.779 9.826 -1.703 1.00 89.88 184 LEU A O 1
ATOM 1457 N N . ALA A 1 185 ? 21.055 8.389 -1.609 1.00 89.94 185 ALA A N 1
ATOM 1458 C CA . ALA A 1 185 ? 21.844 7.172 -1.760 1.00 89.94 185 ALA A CA 1
ATOM 1459 C C . ALA A 1 185 ? 22.566 7.135 -3.115 1.00 89.94 185 ALA A C 1
ATOM 1461 O O . ALA A 1 185 ? 23.749 6.793 -3.172 1.00 89.94 185 ALA A O 1
ATOM 1462 N N . LYS A 1 186 ? 21.896 7.579 -4.185 1.00 88.19 186 LYS A N 1
ATOM 1463 C CA . LYS A 1 186 ? 22.491 7.667 -5.521 1.00 88.19 186 LYS A CA 1
ATOM 1464 C C . LYS A 1 186 ? 23.626 8.688 -5.592 1.00 88.19 186 LYS A C 1
ATOM 1466 O O . LYS A 1 186 ? 24.681 8.372 -6.131 1.00 88.19 186 LYS A O 1
ATOM 1471 N N . VAL A 1 187 ? 23.417 9.897 -5.065 1.00 92.00 187 VAL A N 1
ATOM 1472 C CA . VAL A 1 187 ? 24.381 11.006 -5.193 1.00 92.00 187 VAL A CA 1
ATOM 1473 C C . VAL A 1 187 ? 25.552 10.871 -4.217 1.00 92.00 187 VAL A C 1
ATOM 1475 O O . VAL A 1 187 ? 26.693 11.077 -4.615 1.00 92.00 187 VAL A O 1
ATOM 1478 N N . ASN A 1 188 ? 25.290 10.503 -2.960 1.00 92.25 188 ASN A N 1
ATOM 1479 C CA . ASN A 1 188 ? 26.306 10.547 -1.903 1.00 92.25 188 ASN A CA 1
ATOM 1480 C C . ASN A 1 188 ? 26.938 9.187 -1.589 1.00 92.25 188 ASN A C 1
ATOM 1482 O O . ASN A 1 188 ? 28.070 9.147 -1.119 1.00 92.25 188 ASN A O 1
ATOM 1486 N N . LEU A 1 189 ? 26.213 8.082 -1.799 1.00 88.12 189 LEU A N 1
ATOM 1487 C CA . LEU A 1 189 ? 26.685 6.732 -1.457 1.00 88.12 189 LEU A CA 1
ATOM 1488 C C . LEU A 1 189 ? 27.033 5.892 -2.696 1.00 88.12 189 LEU A C 1
ATOM 1490 O O . LEU A 1 189 ? 27.496 4.765 -2.552 1.00 88.12 189 LEU A O 1
ATOM 1494 N N . GLY A 1 190 ? 26.791 6.411 -3.906 1.00 87.94 190 GLY A N 1
ATOM 1495 C CA . GLY A 1 190 ? 26.992 5.680 -5.162 1.00 87.94 190 GLY A CA 1
ATOM 1496 C C . GLY A 1 190 ? 26.049 4.484 -5.344 1.00 87.94 190 GLY A C 1
ATOM 1497 O O . GLY A 1 190 ? 26.273 3.643 -6.211 1.00 87.94 190 GLY A O 1
ATOM 1498 N N . VAL A 1 191 ? 24.993 4.388 -4.532 1.00 88.00 191 VAL A N 1
ATOM 1499 C CA . VAL A 1 191 ? 24.045 3.272 -4.553 1.00 88.00 191 VAL A CA 1
ATOM 1500 C C . VAL A 1 191 ? 22.966 3.546 -5.590 1.00 88.00 191 VAL A C 1
ATOM 1502 O O . VAL A 1 191 ? 22.090 4.384 -5.387 1.00 88.00 191 VAL A O 1
ATOM 1505 N N . THR A 1 192 ? 23.018 2.828 -6.708 1.00 83.75 192 THR A N 1
ATOM 1506 C CA . THR A 1 192 ? 22.071 2.994 -7.822 1.00 83.75 192 THR A CA 1
ATOM 1507 C C . THR A 1 192 ? 20.956 1.953 -7.843 1.00 83.75 192 THR A C 1
ATOM 1509 O O . THR A 1 192 ? 19.952 2.187 -8.508 1.00 83.75 192 THR A O 1
ATOM 1512 N N . SER A 1 193 ? 21.115 0.841 -7.119 1.00 87.12 193 SER A N 1
ATOM 1513 C CA . SER A 1 193 ? 20.152 -0.267 -7.047 1.00 87.12 193 SER A CA 1
ATOM 1514 C C . SER A 1 193 ? 18.916 0.122 -6.222 1.00 87.12 193 SER A C 1
ATOM 1516 O O . SER A 1 193 ? 19.044 0.340 -5.008 1.00 87.12 193 SER A O 1
ATOM 1518 N N . PRO A 1 194 ? 17.711 0.187 -6.829 1.00 86.31 194 PRO A N 1
ATOM 1519 C CA . PRO A 1 194 ? 16.470 0.384 -6.086 1.00 86.31 194 PRO A CA 1
ATOM 1520 C C . PRO A 1 194 ? 16.247 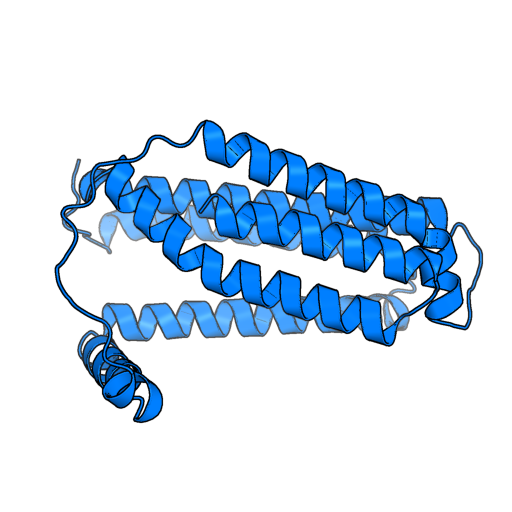-0.671 -5.002 1.00 86.31 194 PRO A C 1
ATOM 1522 O O . PRO A 1 194 ? 15.776 -0.330 -3.918 1.00 86.31 194 PRO A O 1
ATOM 1525 N N . LEU A 1 195 ? 16.617 -1.931 -5.255 1.00 90.25 195 LEU A N 1
ATOM 1526 C CA . LEU A 1 195 ? 16.511 -3.014 -4.280 1.00 90.25 195 LEU A CA 1
ATOM 1527 C C . LEU A 1 195 ? 17.351 -2.725 -3.041 1.00 90.25 195 LEU A C 1
ATOM 1529 O O . LEU A 1 195 ? 16.838 -2.841 -1.931 1.00 90.25 195 LEU A O 1
ATOM 1533 N N . MET A 1 196 ? 18.610 -2.314 -3.209 1.00 89.88 196 MET A N 1
ATOM 1534 C CA . MET A 1 196 ? 19.483 -2.036 -2.071 1.00 89.88 196 MET A CA 1
ATOM 1535 C C . MET A 1 196 ? 18.968 -0.855 -1.243 1.00 89.88 196 MET A C 1
ATOM 1537 O O . MET A 1 196 ? 18.890 -0.952 -0.018 1.00 89.88 196 MET A O 1
ATOM 1541 N N . VAL A 1 197 ? 18.528 0.227 -1.894 1.00 90.50 197 VAL A N 1
ATOM 1542 C CA . VAL A 1 197 ? 17.920 1.381 -1.208 1.00 90.50 197 VAL A CA 1
ATOM 1543 C C . VAL A 1 197 ? 16.675 0.964 -0.424 1.00 90.50 197 VAL A C 1
ATOM 1545 O O . VAL A 1 197 ? 16.534 1.288 0.757 1.00 90.50 197 VAL A O 1
ATOM 1548 N N . ASN A 1 198 ? 15.776 0.216 -1.059 1.00 90.31 198 ASN A N 1
ATOM 1549 C CA . ASN A 1 198 ? 14.527 -0.211 -0.442 1.00 90.31 198 ASN A CA 1
ATOM 1550 C C . ASN A 1 198 ? 14.739 -1.269 0.649 1.00 90.31 198 ASN A C 1
ATOM 1552 O O . ASN A 1 198 ? 14.000 -1.270 1.631 1.00 90.31 198 ASN A O 1
ATOM 1556 N N . ALA A 1 199 ? 15.784 -2.097 0.556 1.00 89.19 199 ALA A N 1
ATOM 1557 C CA . ALA A 1 199 ? 16.221 -3.005 1.617 1.00 89.19 199 ALA A CA 1
ATOM 1558 C C . ALA A 1 199 ? 16.797 -2.254 2.835 1.00 89.19 199 ALA A C 1
ATOM 1560 O O . ALA A 1 199 ? 16.585 -2.659 3.978 1.00 89.19 199 ALA A O 1
ATOM 1561 N N . MET A 1 200 ? 17.476 -1.123 2.628 1.00 87.94 200 MET A N 1
ATOM 1562 C CA . MET A 1 200 ? 17.916 -0.261 3.732 1.00 87.94 200 MET A CA 1
ATOM 1563 C C . MET A 1 200 ? 16.732 0.440 4.402 1.00 87.94 200 MET A C 1
ATOM 1565 O O . MET A 1 200 ? 16.628 0.443 5.628 1.00 87.94 200 MET A O 1
ATOM 1569 N N . LEU A 1 201 ? 15.803 0.994 3.614 1.00 87.75 201 LEU A N 1
ATOM 1570 C CA . LEU A 1 201 ? 14.565 1.585 4.136 1.00 87.75 201 LEU A CA 1
ATOM 1571 C C . LEU A 1 201 ? 13.738 0.555 4.903 1.00 87.75 201 LEU A C 1
ATOM 1573 O O . LEU A 1 201 ? 13.179 0.860 5.954 1.00 87.75 201 LEU A O 1
ATOM 1577 N N . ALA A 1 202 ? 13.721 -0.679 4.419 1.00 86.75 202 ALA A N 1
ATOM 1578 C CA . ALA A 1 202 ? 13.090 -1.812 5.063 1.00 86.75 202 ALA A CA 1
ATOM 1579 C C . ALA A 1 202 ? 13.572 -2.031 6.516 1.00 86.75 202 ALA A C 1
ATOM 1581 O O . ALA A 1 202 ? 12.760 -2.284 7.410 1.00 86.75 202 ALA A O 1
ATOM 1582 N N . LEU A 1 203 ? 14.861 -1.829 6.809 1.00 86.44 203 LEU A N 1
ATOM 1583 C CA . LEU A 1 203 ? 15.396 -1.938 8.175 1.00 86.44 203 LEU A CA 1
ATOM 1584 C C . LEU A 1 203 ? 14.793 -0.910 9.145 1.00 86.44 203 LEU A C 1
ATOM 1586 O O . LEU A 1 203 ? 14.712 -1.178 10.345 1.00 86.44 203 LEU A O 1
ATOM 1590 N N . SER A 1 204 ? 14.307 0.237 8.655 1.00 86.19 204 SER A N 1
ATOM 1591 C CA . SER A 1 204 ? 13.640 1.230 9.510 1.00 86.19 204 SER A CA 1
ATOM 1592 C C . SER A 1 204 ? 12.398 0.658 10.200 1.00 86.19 204 SER A C 1
ATOM 1594 O O . SER A 1 204 ? 12.115 1.016 11.342 1.00 86.19 204 SER A O 1
ATOM 1596 N N . VAL A 1 205 ? 11.713 -0.305 9.571 1.00 82.75 205 VAL A N 1
ATOM 1597 C CA . VAL A 1 205 ? 10.539 -0.980 10.142 1.00 82.75 205 VAL A CA 1
ATOM 1598 C C . VAL A 1 205 ? 10.913 -1.794 11.380 1.00 82.75 205 VAL A C 1
ATOM 1600 O O . VAL A 1 205 ? 10.141 -1.826 12.336 1.00 82.75 205 VAL A O 1
ATOM 1603 N N . ILE A 1 206 ? 12.116 -2.374 11.431 1.00 84.75 206 ILE A N 1
ATOM 1604 C CA . ILE A 1 206 ? 12.630 -3.031 12.644 1.00 84.75 206 ILE A CA 1
ATOM 1605 C C . ILE A 1 206 ? 12.763 -1.999 13.768 1.00 84.75 206 ILE A C 1
ATOM 1607 O O . ILE A 1 206 ? 12.336 -2.251 14.894 1.00 84.75 206 ILE A O 1
ATOM 1611 N N . GLY A 1 207 ? 13.273 -0.805 13.457 1.00 87.88 207 GLY A N 1
ATOM 1612 C CA . GLY A 1 207 ? 13.315 0.318 14.396 1.00 87.88 207 GLY A CA 1
ATOM 1613 C C . GLY A 1 207 ? 11.926 0.703 14.915 1.00 87.88 207 GLY A C 1
ATOM 1614 O O . GLY A 1 207 ? 11.756 0.905 16.118 1.00 87.88 207 GLY A O 1
ATOM 1615 N N . ILE A 1 208 ? 10.912 0.719 14.041 1.00 86.88 208 ILE A N 1
ATOM 1616 C CA . ILE A 1 208 ? 9.510 0.950 14.428 1.00 86.88 208 ILE A CA 1
ATOM 1617 C C . ILE A 1 208 ? 9.021 -0.153 15.375 1.00 86.88 208 ILE A C 1
ATOM 1619 O O . ILE A 1 208 ? 8.423 0.155 16.404 1.00 86.88 208 ILE A O 1
ATOM 1623 N N . MET A 1 209 ? 9.297 -1.425 15.072 1.00 84.88 209 MET A N 1
ATOM 1624 C CA . MET A 1 209 ? 8.904 -2.562 15.915 1.00 84.88 209 MET A CA 1
ATOM 1625 C C . MET A 1 209 ? 9.557 -2.499 17.301 1.00 84.88 209 MET A C 1
ATOM 1627 O O . MET A 1 209 ? 8.870 -2.639 18.315 1.00 84.88 209 MET A O 1
ATOM 1631 N N . VAL A 1 210 ? 10.864 -2.231 17.365 1.00 87.19 210 VAL A N 1
ATOM 1632 C CA . VAL A 1 210 ? 11.603 -2.080 18.628 1.00 87.19 210 VAL A CA 1
ATOM 1633 C C . VAL A 1 210 ? 11.080 -0.882 19.419 1.00 87.19 210 VAL A C 1
ATOM 1635 O O . VAL A 1 210 ? 10.814 -1.004 20.615 1.00 87.19 210 VAL A O 1
ATOM 1638 N N . GLY A 1 211 ? 10.870 0.262 18.764 1.00 87.44 211 GLY A N 1
ATOM 1639 C CA . GLY A 1 211 ? 10.313 1.461 19.392 1.00 87.44 211 GLY A CA 1
ATOM 1640 C C . GLY A 1 211 ? 8.911 1.225 19.956 1.00 87.44 211 GLY A C 1
ATOM 1641 O O . GLY A 1 211 ? 8.637 1.587 21.102 1.00 87.44 211 GLY A O 1
ATOM 1642 N N . ALA A 1 212 ? 8.045 0.551 19.195 1.00 83.62 212 ALA A N 1
ATOM 1643 C CA . ALA A 1 212 ? 6.709 0.166 19.636 1.00 83.62 212 ALA A CA 1
ATOM 1644 C C . ALA A 1 212 ? 6.762 -0.776 20.848 1.00 83.62 212 ALA A C 1
ATOM 1646 O O . ALA A 1 212 ? 6.037 -0.559 21.817 1.00 83.62 212 ALA A O 1
ATOM 1647 N N . TYR A 1 213 ? 7.658 -1.767 20.840 1.00 82.44 213 TYR A N 1
ATOM 1648 C CA . TYR A 1 213 ? 7.849 -2.688 21.961 1.00 82.44 213 TYR A CA 1
ATOM 1649 C C . TYR A 1 213 ? 8.332 -1.978 23.234 1.00 82.44 213 TYR A C 1
ATOM 1651 O O . TYR A 1 213 ? 7.757 -2.159 24.310 1.00 82.44 213 TYR A O 1
ATOM 1659 N N . VAL A 1 214 ? 9.359 -1.126 23.128 1.00 85.19 214 VAL A N 1
ATOM 1660 C CA . VAL A 1 214 ? 9.888 -0.362 24.272 1.00 85.19 214 VAL A CA 1
ATOM 1661 C C . VAL A 1 214 ? 8.832 0.593 24.826 1.00 85.19 214 VAL A C 1
ATOM 1663 O O . VAL A 1 214 ? 8.676 0.695 26.046 1.00 85.19 214 VAL A O 1
ATOM 1666 N N . SER A 1 215 ? 8.084 1.260 23.945 1.00 81.94 215 SER A N 1
ATOM 1667 C CA . SER A 1 215 ? 6.984 2.146 24.329 1.00 81.94 215 SER A CA 1
ATOM 1668 C C . SER A 1 215 ? 5.873 1.377 25.044 1.00 81.94 215 SER A C 1
ATOM 1670 O O . SER A 1 215 ? 5.481 1.755 26.147 1.00 81.94 215 SER A O 1
ATOM 1672 N N . ALA A 1 216 ? 5.447 0.233 24.497 1.00 76.00 216 ALA A N 1
ATOM 1673 C CA . ALA A 1 216 ? 4.448 -0.633 25.118 1.00 76.00 216 ALA A CA 1
ATOM 1674 C C . ALA A 1 216 ? 4.881 -1.083 26.519 1.00 76.00 216 ALA A C 1
ATOM 1676 O O . ALA A 1 216 ? 4.112 -0.941 27.468 1.00 76.00 216 ALA A O 1
ATOM 1677 N N . ARG A 1 217 ? 6.132 -1.535 26.683 1.00 74.94 217 ARG A N 1
ATOM 1678 C CA . ARG A 1 217 ? 6.673 -1.979 27.979 1.00 74.94 217 ARG A CA 1
ATOM 1679 C C . ARG A 1 217 ? 6.691 -0.863 29.026 1.00 74.94 217 ARG A C 1
ATOM 1681 O O . ARG A 1 217 ? 6.369 -1.117 30.182 1.00 74.94 217 ARG A O 1
ATOM 1688 N N . LYS A 1 218 ? 7.047 0.367 28.640 1.00 70.81 218 LYS A N 1
ATOM 1689 C CA . LYS A 1 218 ? 7.038 1.533 29.546 1.00 70.81 218 LYS A CA 1
ATOM 1690 C C . LYS A 1 218 ? 5.625 2.060 29.822 1.00 70.81 218 LYS A C 1
ATOM 1692 O O . LYS A 1 218 ? 5.377 2.612 30.888 1.00 70.81 218 LYS A O 1
ATOM 1697 N N . SER A 1 219 ? 4.695 1.857 28.892 1.00 64.50 219 SER A N 1
ATOM 1698 C CA . SER A 1 219 ? 3.309 2.322 28.982 1.00 64.50 219 SER A CA 1
ATOM 1699 C C . SER A 1 219 ? 2.447 1.528 29.969 1.00 64.50 219 SER A C 1
ATOM 1701 O O . SER A 1 219 ? 1.444 2.073 30.433 1.00 64.50 219 SER A O 1
ATOM 1703 N N . VAL A 1 220 ? 2.821 0.287 30.317 1.00 55.91 220 VAL A N 1
ATOM 1704 C CA . VAL A 1 220 ? 2.069 -0.581 31.254 1.00 55.91 220 VAL A CA 1
ATOM 1705 C C . VAL A 1 220 ? 1.786 0.113 32.596 1.00 55.91 220 VAL A C 1
ATOM 1707 O O . VAL A 1 220 ? 0.734 -0.110 33.186 1.00 55.91 220 VAL A O 1
ATOM 1710 N N . ASN A 1 221 ? 2.665 1.021 33.036 1.00 49.31 221 ASN A N 1
ATOM 1711 C CA . ASN A 1 221 ? 2.520 1.735 34.310 1.00 49.31 221 ASN A CA 1
ATOM 1712 C C . ASN A 1 221 ? 1.911 3.147 34.195 1.00 49.31 221 ASN A C 1
ATOM 1714 O O . ASN A 1 221 ? 1.609 3.751 35.223 1.00 49.31 221 ASN A O 1
ATOM 1718 N N . SER A 1 222 ? 1.726 3.694 32.987 1.00 50.91 222 SER A N 1
ATOM 1719 C CA . SER A 1 222 ? 1.368 5.115 32.792 1.00 50.91 222 SER A CA 1
ATOM 1720 C C . SER A 1 222 ? 0.093 5.337 31.981 1.00 50.91 222 SER A C 1
ATOM 1722 O O . SER A 1 222 ? -0.623 6.304 32.229 1.00 50.91 222 SER A O 1
ATOM 1724 N N . VAL A 1 223 ? -0.238 4.441 31.048 1.00 50.75 223 VAL A N 1
ATOM 1725 C CA . VAL A 1 223 ? -1.473 4.527 30.260 1.00 50.75 223 VAL A CA 1
ATOM 1726 C C . VAL A 1 223 ? -2.438 3.475 30.786 1.00 50.75 223 VAL A C 1
ATOM 1728 O O . VAL A 1 223 ? -2.548 2.373 30.252 1.00 50.75 223 VAL A O 1
ATOM 1731 N N . LYS A 1 224 ? -3.153 3.821 31.862 1.00 42.97 224 LYS A N 1
ATOM 1732 C CA . LYS A 1 224 ? -4.349 3.082 32.279 1.00 42.97 224 LYS A CA 1
ATOM 1733 C C . LYS A 1 224 ? -5.432 3.295 31.226 1.00 42.97 224 LYS A C 1
ATOM 1735 O O . LYS A 1 224 ? -6.286 4.168 31.352 1.00 42.97 224 LYS A O 1
ATOM 1740 N N . VAL A 1 225 ? -5.404 2.501 30.162 1.00 47.97 225 VAL A N 1
ATOM 1741 C CA . VAL A 1 225 ? -6.633 2.243 29.419 1.00 47.97 225 VAL A CA 1
ATOM 1742 C C . VAL A 1 225 ? -7.467 1.376 30.358 1.00 47.97 225 VAL A C 1
ATOM 1744 O O . VAL A 1 225 ? -7.020 0.294 30.726 1.00 47.97 225 VAL A O 1
ATOM 1747 N N . ASN A 1 226 ? -8.653 1.831 30.770 1.00 41.72 226 ASN A N 1
ATOM 1748 C CA . ASN A 1 226 ? -9.638 1.038 31.531 1.00 41.72 226 ASN A CA 1
ATOM 1749 C C . ASN A 1 226 ? -10.203 -0.153 30.710 1.00 41.72 226 ASN A C 1
ATOM 1751 O O . ASN A 1 226 ? -11.380 -0.479 30.787 1.00 41.72 226 ASN A O 1
ATOM 1755 N N . ASN A 1 227 ? -9.366 -0.789 29.896 1.00 42.22 227 ASN A N 1
ATOM 1756 C CA . ASN A 1 227 ? -9.571 -2.092 29.293 1.00 42.22 227 ASN A CA 1
ATOM 1757 C C . ASN A 1 227 ? -8.576 -3.028 29.983 1.00 42.22 227 ASN A C 1
ATOM 1759 O O . ASN A 1 227 ? -7.531 -3.364 29.430 1.00 42.22 227 ASN A O 1
ATOM 1763 N N . ILE A 1 228 ? -8.859 -3.333 31.245 1.00 42.12 228 ILE A N 1
ATOM 1764 C CA . ILE A 1 228 ? -8.075 -4.271 32.042 1.00 42.12 228 ILE A CA 1
ATOM 1765 C C . ILE A 1 228 ? -8.642 -5.671 31.774 1.00 42.12 228 ILE A C 1
ATOM 1767 O O . ILE A 1 228 ? -9.856 -5.810 31.621 1.00 42.12 228 ILE A O 1
ATOM 1771 N N . TYR A 1 229 ? -7.711 -6.618 31.640 1.00 41.31 229 TYR A N 1
ATOM 1772 C CA . TYR A 1 229 ? -7.845 -8.077 31.615 1.00 41.31 229 TYR A CA 1
ATOM 1773 C C . TYR A 1 229 ? -9.119 -8.642 32.252 1.00 41.31 229 TYR A C 1
ATOM 1775 O O . TYR A 1 229 ? -9.451 -8.217 33.380 1.00 41.31 229 TYR A O 1
#